Protein AF-A0AAD8XXS4-F1 (afdb_monomer)

Solvent-accessible surface area (backbone atoms only — not comparable to full-atom values): 21295 Å² total; per-residue (Å²): 140,82,87,81,82,82,80,79,79,77,74,82,81,80,72,81,82,77,82,73,81,82,80,85,78,87,79,88,81,93,75,92,81,80,87,80,88,80,92,77,93,74,86,83,79,88,79,81,87,76,92,78,90,77,90,84,81,88,85,81,90,80,88,80,81,91,77,81,86,89,86,84,80,84,81,86,88,81,84,84,87,81,77,80,82,80,91,83,77,74,88,85,61,97,69,87,78,82,83,74,92,80,68,98,73,82,90,76,85,77,79,74,79,83,67,58,67,69,52,49,57,54,51,53,51,50,51,51,52,52,52,51,50,50,52,52,50,56,53,54,70,63,65,70,70,61,77,78,77,70,70,70,71,58,68,66,62,55,54,53,51,51,38,48,50,49,27,48,70,73,38,55,66,48,77,38,32,58,93,73,69,46,80,48,31,20,40,67,43,44,41,53,53,17,37,72,54,85,62,15,32,36,24,40,58,55,49,44,16,52,71,35,67,71,20,72,27,62,92,50,70,42,78,42,96,79,34,24,39,28,50,35,43,49,95,96,49,78,59,42,36,33,25,30,12,79,92,51,18,29,36,42,46,43,76,76,65,77,44,66,60,69,38,32,76,71,30,57,95,26,63,71,24,28,48,45,44,36,27,13,64,56,68,90,68,50,84,73,76,69,81,84,72,76,96,70,91,75,86,81,79,78,80,84,83,92,82,87,86,82,79,84,83,81,84,84,80,134

pLDDT: mean 71.98, std 22.29, range [33.06, 98.56]

Radius of gyration: 38.84 Å; Cα contacts (8 Å, |Δi|>4): 269; chains: 1; bounding box: 77×106×121 Å

InterPro domains:
  IPR055918 Domain of unknown function DUF7495 [PF24325] (175-281)

Foldseek 3Di:
DDDDDDDPDDDDDDDPPPDDDDPDDDDDDDDDDDDDDDDDDDDDDDDDDDDDDDDDDDDDDDDDDDDDDDDDDDDDPDDDPPDDDDPPPPPPDPDPDDDPVDDDDDDDDPDPPPVPPVVVVVVVVVVVVVVVVVVVVVVVVVVPPPPPPPPPDPVVVVVVVVLLVCLCVVWVKDKDFVVNVQQFQAQVSQQVVLCVVVHWGFAALCSQASPAWLGAGNVGADDFPVFAWEAHDDVPDGQKIATRHNVTHRDIPCVVPVDHDPCNHVSPPRRRHHGMTITTHPPVPVVPVPPPDDDDDDDPDDDDDPDDDPDDDDDDDD

Sequence (318 aa):
MSTGDEEMASRPMQLPKVGWGDVDDDDGGAGSISDNSTAEEVEMPSLSVKNTSSIDEGMTQRAAPRSAIDDLAPIPEDYSMHGGWPDYYSDIFCYNIDYDDGRRKGYRYRFCRRLCEDRRYRLLGIILVVGTVAIYVTSFWHRDKQPLNITEAPLEMREQSERYEMAATTYHPSSYGRNDGWTGTSYLAAMDFCLKRNKNIPCPYEAYCPLGDGGMPLGGFKDEHEGSWAPFFSEGSVNEWVSLSRDNPCEKYSTRFDEKPSWGLTGRDAEGFTRHVSCCLNVKGGADSTLNNEKSSDFIARPPLLEEDLEKVEPGNP

Structure (mmCIF, N/CA/C/O backbone):
data_AF-A0AAD8XXS4-F1
#
_entry.id   AF-A0AAD8XXS4-F1
#
loop_
_atom_site.group_PDB
_atom_site.id
_atom_site.type_symbol
_atom_site.label_atom_id
_atom_site.label_alt_id
_atom_site.label_comp_id
_atom_site.label_asym_id
_atom_site.label_entity_id
_atom_site.label_seq_id
_atom_site.pdbx_PDB_ins_code
_atom_site.Cartn_x
_atom_site.Cartn_y
_atom_site.Cartn_z
_atom_site.occupancy
_atom_site.B_iso_or_equiv
_atom_site.auth_seq_id
_atom_site.auth_comp_id
_atom_site.auth_asym_id
_atom_site.auth_atom_id
_atom_site.pdbx_PDB_model_num
ATOM 1 N N . MET A 1 1 ? 29.156 25.573 28.114 1.00 44.84 1 MET A N 1
ATOM 2 C CA . MET A 1 1 ? 28.040 25.516 27.151 1.00 44.84 1 MET A CA 1
ATOM 3 C C . MET A 1 1 ? 27.867 24.056 26.798 1.00 44.84 1 MET A C 1
ATOM 5 O O . MET A 1 1 ? 28.711 23.518 26.102 1.00 44.84 1 MET A O 1
ATOM 9 N N . SER A 1 2 ? 26.894 23.403 27.430 1.00 44.28 2 SER A N 1
ATOM 10 C CA . SER A 1 2 ? 26.619 21.974 27.276 1.00 44.28 2 SER A CA 1
ATOM 11 C C . SER A 1 2 ? 25.287 21.878 26.548 1.00 44.28 2 SER A C 1
ATOM 13 O O . SER A 1 2 ? 24.274 22.299 27.100 1.00 44.28 2 SER A O 1
ATOM 15 N N . THR A 1 3 ? 25.306 21.427 25.301 1.00 53.59 3 THR A N 1
ATOM 16 C CA . THR A 1 3 ? 24.108 21.077 24.536 1.00 53.59 3 THR A CA 1
ATOM 17 C C . THR A 1 3 ? 23.766 19.637 24.890 1.00 53.59 3 THR A C 1
ATOM 19 O O . THR A 1 3 ? 24.522 18.722 24.572 1.00 53.59 3 THR A O 1
ATOM 22 N N . GLY A 1 4 ? 22.701 19.461 25.669 1.00 46.69 4 GLY A N 1
ATOM 23 C CA . GLY A 1 4 ? 22.065 18.168 25.870 1.00 46.69 4 GLY A CA 1
ATOM 24 C C . GLY A 1 4 ? 20.914 18.069 24.885 1.00 46.69 4 GLY A C 1
ATOM 25 O O . GLY A 1 4 ? 19.926 18.780 25.049 1.00 46.69 4 GLY A O 1
ATOM 26 N N . ASP A 1 5 ? 21.075 17.235 23.866 1.00 55.28 5 ASP A N 1
ATOM 27 C CA . ASP A 1 5 ? 19.995 16.840 22.972 1.00 55.28 5 ASP A CA 1
ATOM 28 C C . ASP A 1 5 ? 19.239 15.686 23.648 1.00 55.28 5 ASP A C 1
ATOM 30 O O . ASP A 1 5 ? 19.762 14.581 23.801 1.00 55.28 5 ASP A O 1
ATOM 34 N N . GLU A 1 6 ? 18.029 15.969 24.132 1.00 58.31 6 GLU A N 1
ATOM 35 C CA . GLU A 1 6 ? 17.091 14.949 24.605 1.00 58.31 6 GLU A CA 1
ATOM 36 C C . GLU A 1 6 ? 16.382 14.325 23.398 1.00 58.31 6 GLU A C 1
ATOM 38 O O . GLU A 1 6 ? 15.467 14.895 22.804 1.00 58.31 6 GLU A O 1
ATOM 43 N N . GLU A 1 7 ? 16.824 13.125 23.040 1.00 57.84 7 GLU A N 1
ATOM 44 C CA . GLU A 1 7 ? 16.196 12.245 22.061 1.00 57.84 7 GLU A CA 1
ATOM 45 C C . GLU A 1 7 ? 14.860 11.719 22.621 1.00 57.84 7 GLU A C 1
ATOM 47 O O . GLU A 1 7 ? 14.808 10.769 23.407 1.00 57.84 7 GLU A O 1
ATOM 52 N N . MET A 1 8 ? 13.749 12.361 22.246 1.00 56.94 8 MET A N 1
ATOM 53 C CA . MET A 1 8 ? 12.406 11.853 22.531 1.00 56.94 8 MET A CA 1
ATOM 54 C C . MET A 1 8 ? 12.111 10.643 21.637 1.00 56.94 8 MET A C 1
ATOM 56 O O . MET A 1 8 ? 11.601 10.770 20.525 1.00 56.94 8 MET A O 1
ATOM 60 N N . ALA A 1 9 ? 12.412 9.449 22.148 1.00 43.94 9 ALA A N 1
ATOM 61 C CA . ALA A 1 9 ? 12.007 8.185 21.549 1.00 43.94 9 ALA A CA 1
ATOM 62 C C . ALA A 1 9 ? 10.469 8.101 21.468 1.00 43.94 9 ALA A C 1
ATOM 64 O O . ALA A 1 9 ? 9.782 7.805 22.453 1.00 43.94 9 ALA A O 1
ATOM 65 N N . SER A 1 10 ? 9.923 8.374 20.280 1.00 52.91 10 SER A N 1
ATOM 66 C CA . SER A 1 10 ? 8.504 8.197 19.974 1.00 52.91 10 SER A CA 1
ATOM 67 C C . SER A 1 10 ? 8.136 6.722 20.089 1.00 52.91 10 SER A C 1
ATOM 69 O O . SER A 1 10 ? 8.665 5.865 19.382 1.00 52.91 10 SER A O 1
ATOM 71 N N . ARG A 1 11 ? 7.228 6.411 21.016 1.00 47.25 11 ARG A N 1
ATOM 72 C CA . ARG A 1 11 ? 6.697 5.056 21.172 1.00 47.25 11 ARG A CA 1
ATOM 73 C C . ARG A 1 11 ? 5.816 4.720 19.962 1.00 47.25 11 ARG A C 1
ATOM 75 O O . ARG A 1 11 ? 4.970 5.541 19.609 1.00 47.25 11 ARG A O 1
ATOM 82 N N . PRO A 1 12 ? 5.963 3.533 19.350 1.00 46.75 12 PRO A N 1
ATOM 83 C CA . PRO A 1 12 ? 5.121 3.131 18.231 1.00 46.75 12 PRO A CA 1
ATOM 84 C C . PRO A 1 12 ? 3.657 3.052 18.677 1.00 46.75 12 PRO A C 1
ATOM 86 O O . PRO A 1 12 ? 3.333 2.400 19.674 1.00 46.75 12 PRO A O 1
ATOM 89 N N . MET A 1 13 ? 2.778 3.736 17.941 1.00 47.47 13 MET A N 1
ATOM 90 C CA . MET A 1 13 ? 1.335 3.679 18.154 1.00 47.47 13 MET A CA 1
ATOM 91 C C . MET A 1 13 ? 0.837 2.254 17.900 1.00 47.47 13 MET A C 1
ATOM 93 O O . MET A 1 13 ? 0.967 1.717 16.802 1.00 47.47 13 MET A O 1
ATOM 97 N N . GLN A 1 14 ? 0.250 1.638 18.923 1.00 45.69 14 GLN A N 1
ATOM 98 C CA . GLN A 1 14 ? -0.511 0.405 18.770 1.00 45.69 14 GLN A CA 1
ATOM 99 C C . GLN A 1 14 ? -1.909 0.787 18.282 1.00 45.69 14 GLN A C 1
ATOM 101 O O . GLN A 1 14 ? -2.758 1.193 19.073 1.00 45.69 14 GLN A O 1
ATOM 106 N N . LEU A 1 15 ? -2.129 0.708 16.968 1.00 56.62 15 LEU A N 1
ATOM 107 C CA . LEU A 1 15 ? -3.469 0.819 16.393 1.00 56.62 15 LEU A CA 1
ATOM 108 C C . LEU A 1 15 ? -4.367 -0.303 16.951 1.00 56.62 15 LEU A C 1
ATOM 110 O O . LEU A 1 15 ? -3.881 -1.420 17.175 1.00 56.62 15 LEU A O 1
ATOM 114 N N . PRO A 1 16 ? -5.668 -0.042 17.173 1.00 39.31 16 PRO A N 1
ATOM 115 C CA . PRO A 1 16 ? -6.610 -1.082 17.554 1.00 39.31 16 PRO A CA 1
ATOM 116 C C . PRO A 1 16 ? -6.601 -2.176 16.483 1.00 39.31 16 PRO A C 1
ATOM 118 O O . PRO A 1 16 ? -6.790 -1.904 15.298 1.00 39.31 16 PRO A O 1
ATOM 121 N N . LYS A 1 17 ? -6.355 -3.422 16.909 1.00 42.50 17 LYS A N 1
ATOM 122 C CA . LYS A 1 17 ? -6.513 -4.611 16.067 1.00 42.50 17 LYS A CA 1
ATOM 123 C C . LYS A 1 17 ? -7.971 -4.676 15.614 1.00 42.50 17 LYS A C 1
ATOM 125 O O . LYS A 1 17 ? -8.823 -5.192 16.331 1.00 42.50 17 LYS A O 1
ATOM 130 N N . VAL A 1 18 ? -8.257 -4.149 14.430 1.00 48.53 18 VAL A N 1
ATOM 131 C CA . VAL A 1 18 ? -9.439 -4.541 13.667 1.00 48.53 18 VAL A CA 1
ATOM 132 C C . VAL A 1 18 ? -9.226 -6.005 13.293 1.00 48.53 18 VAL A C 1
ATOM 134 O O . VAL A 1 18 ? -8.374 -6.329 12.471 1.00 48.53 18 VAL A O 1
ATOM 137 N N . GLY A 1 19 ? -9.894 -6.895 14.028 1.00 33.06 19 GLY A N 1
ATOM 138 C CA . GLY A 1 19 ? -9.846 -8.333 13.804 1.00 33.06 19 GLY A CA 1
ATOM 139 C C . GLY A 1 19 ? -10.509 -8.656 12.475 1.00 33.06 19 GLY A C 1
ATOM 140 O O . GLY A 1 19 ? -11.733 -8.688 12.384 1.00 33.06 19 GLY A O 1
ATOM 141 N N . TRP A 1 20 ? -9.696 -8.863 11.448 1.00 48.00 20 TRP A N 1
ATOM 142 C CA . TRP A 1 20 ? -10.125 -9.491 10.208 1.00 48.00 20 TRP A CA 1
ATOM 143 C C . TRP A 1 20 ? -9.925 -10.987 10.405 1.00 48.00 20 TRP A C 1
ATOM 145 O O . TRP A 1 20 ? -8.828 -11.405 10.759 1.00 48.00 20 TRP A O 1
ATOM 155 N N . GLY A 1 21 ? -11.022 -11.739 10.318 1.00 36.62 21 GLY A N 1
ATOM 156 C CA . GLY A 1 21 ? -11.097 -13.133 10.742 1.00 36.62 21 GLY A CA 1
ATOM 157 C C . GLY A 1 21 ? -10.002 -13.997 10.131 1.00 36.62 21 GLY A C 1
ATOM 158 O O . GLY A 1 21 ? -9.895 -14.094 8.909 1.00 36.62 21 GLY A O 1
ATOM 159 N N . ASP A 1 22 ? -9.233 -14.629 11.009 1.00 37.56 22 ASP A N 1
ATOM 160 C CA . ASP A 1 22 ? -8.402 -15.771 10.674 1.00 37.56 22 ASP A CA 1
ATOM 161 C C . ASP A 1 22 ? -9.346 -16.892 10.210 1.00 37.56 22 ASP A C 1
ATOM 163 O O . ASP A 1 22 ? -10.221 -17.344 10.953 1.00 37.56 22 ASP A O 1
ATOM 167 N N . VAL A 1 23 ? -9.245 -17.267 8.936 1.00 48.34 23 VAL A N 1
ATOM 168 C CA . VAL A 1 23 ? -9.845 -18.501 8.431 1.00 48.34 23 VAL A CA 1
ATOM 169 C C . VAL A 1 23 ? -8.826 -19.588 8.734 1.00 48.34 23 VAL A C 1
ATOM 171 O O . VAL A 1 23 ? -7.803 -19.693 8.060 1.00 48.34 23 VAL A O 1
ATOM 174 N N . ASP A 1 24 ? -9.084 -20.325 9.810 1.00 50.09 24 ASP A N 1
ATOM 175 C CA . ASP A 1 24 ? -8.349 -21.529 10.175 1.00 50.09 24 ASP A CA 1
ATOM 176 C C . ASP A 1 24 ? -8.619 -22.615 9.119 1.00 50.09 24 ASP A C 1
ATOM 178 O O . ASP A 1 24 ? -9.598 -23.354 9.209 1.00 50.09 24 ASP A O 1
ATOM 182 N N . ASP A 1 25 ? -7.760 -22.698 8.104 1.00 57.41 25 ASP A N 1
ATOM 183 C CA . ASP A 1 25 ? -7.657 -23.874 7.239 1.00 57.41 25 ASP A CA 1
ATOM 184 C C . ASP A 1 25 ? -6.547 -24.787 7.791 1.00 57.41 25 ASP A C 1
ATOM 186 O O . ASP A 1 25 ? -5.375 -24.714 7.409 1.00 57.41 25 ASP A O 1
ATOM 190 N N . ASP A 1 26 ? -6.941 -25.647 8.731 1.00 57.72 26 ASP A N 1
ATOM 191 C CA . ASP A 1 26 ? -6.282 -26.926 8.987 1.00 57.72 26 ASP A CA 1
ATOM 192 C C . ASP A 1 26 ? -6.461 -27.812 7.743 1.00 57.72 26 ASP A C 1
ATOM 194 O O . ASP A 1 26 ? -7.587 -28.135 7.377 1.00 57.72 26 ASP A O 1
ATOM 198 N N . ASP A 1 27 ? -5.370 -28.230 7.097 1.00 53.47 27 ASP A N 1
ATOM 199 C CA . ASP A 1 27 ? -5.148 -29.658 6.848 1.00 53.47 27 ASP A CA 1
ATOM 200 C C . ASP A 1 27 ? -3.766 -29.950 6.249 1.00 53.47 27 ASP A C 1
ATOM 202 O O . ASP A 1 27 ? -3.211 -29.235 5.413 1.00 53.47 27 ASP A O 1
ATOM 206 N N . GLY A 1 28 ? -3.191 -31.043 6.747 1.00 47.59 28 GLY A N 1
ATOM 207 C CA . GLY A 1 28 ? -1.804 -31.433 6.571 1.00 47.59 28 GLY A C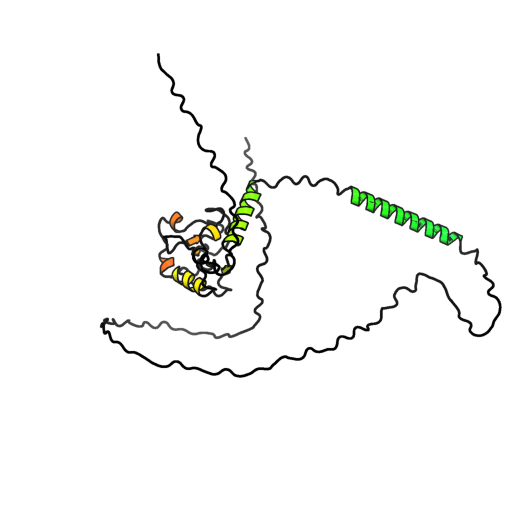A 1
ATOM 208 C C . GLY A 1 28 ? -1.451 -32.013 5.201 1.00 47.59 28 GLY A C 1
ATOM 209 O O . GLY A 1 28 ? -2.260 -32.599 4.487 1.00 47.59 28 GLY A O 1
ATOM 210 N N . GLY A 1 29 ? -0.160 -31.934 4.881 1.00 39.31 29 GLY A N 1
ATOM 211 C CA . GLY A 1 29 ? 0.397 -32.533 3.675 1.00 39.31 29 GLY A CA 1
ATOM 212 C C . GLY A 1 29 ? 1.918 -32.561 3.686 1.00 39.31 29 GLY A C 1
ATOM 213 O O . GLY A 1 29 ? 2.564 -31.827 2.946 1.00 39.31 29 GLY A O 1
ATOM 214 N N . ALA A 1 30 ? 2.504 -33.402 4.540 1.00 47.31 30 ALA A N 1
ATOM 215 C CA . ALA A 1 30 ? 3.931 -33.702 4.505 1.00 47.31 30 ALA A CA 1
ATOM 216 C C . ALA A 1 30 ? 4.272 -34.500 3.233 1.00 47.31 30 ALA A C 1
ATOM 218 O O . ALA A 1 30 ? 3.827 -35.634 3.063 1.00 47.31 30 ALA A O 1
ATOM 219 N N . GLY A 1 31 ? 5.087 -33.914 2.356 1.00 38.94 31 GLY A N 1
ATOM 220 C CA . GLY A 1 31 ? 5.620 -34.559 1.159 1.00 38.94 31 GLY A CA 1
ATOM 221 C C . GLY A 1 31 ? 7.060 -34.126 0.913 1.00 38.94 31 GLY A C 1
ATOM 222 O O . GLY A 1 31 ? 7.320 -33.193 0.164 1.00 38.94 31 GLY A O 1
ATOM 223 N N . SER A 1 32 ? 8.001 -34.797 1.572 1.00 47.84 32 SER A N 1
ATOM 224 C CA . SER A 1 32 ? 9.436 -34.691 1.312 1.00 47.84 32 SER A CA 1
ATOM 225 C C . SER A 1 32 ? 9.798 -35.430 0.021 1.00 47.84 32 SER A C 1
ATOM 227 O O . SER A 1 32 ? 9.670 -36.654 -0.022 1.00 47.84 32 SER A O 1
ATOM 229 N N . ILE A 1 33 ? 10.301 -34.723 -0.995 1.00 41.09 33 ILE A N 1
ATOM 230 C CA . ILE A 1 33 ? 11.078 -35.325 -2.087 1.00 41.09 33 ILE A CA 1
ATOM 231 C C . ILE A 1 33 ? 12.368 -34.524 -2.270 1.00 41.09 33 ILE A C 1
ATOM 233 O O . ILE A 1 33 ? 12.362 -33.335 -2.579 1.00 41.09 33 ILE A O 1
ATOM 237 N N . SER A 1 34 ? 13.459 -35.233 -2.016 1.00 47.81 34 SER A N 1
ATOM 238 C CA . SER A 1 34 ? 14.862 -34.897 -2.217 1.00 47.81 34 SER A CA 1
ATOM 239 C C . SER A 1 34 ? 15.278 -34.967 -3.690 1.00 47.81 34 SER A C 1
ATOM 241 O O . SER A 1 34 ? 14.836 -35.868 -4.396 1.00 47.81 34 SER A O 1
ATOM 243 N N . ASP A 1 35 ? 16.207 -34.075 -4.048 1.00 44.75 35 ASP A N 1
ATOM 244 C CA . ASP A 1 35 ? 17.317 -34.215 -5.004 1.00 44.75 35 ASP A CA 1
ATOM 245 C C . ASP A 1 35 ? 17.020 -34.682 -6.443 1.00 44.75 35 ASP A C 1
ATOM 247 O O . ASP A 1 35 ? 16.577 -35.800 -6.681 1.00 44.75 35 ASP A O 1
ATOM 251 N N . ASN A 1 36 ? 17.450 -33.907 -7.447 1.00 37.38 36 ASN A N 1
ATOM 252 C CA . ASN A 1 36 ? 18.776 -34.086 -8.059 1.00 37.38 36 ASN A CA 1
ATOM 253 C C . ASN A 1 36 ? 18.986 -33.146 -9.272 1.00 37.38 36 ASN A C 1
ATOM 255 O O . ASN A 1 36 ? 18.057 -32.791 -9.989 1.00 37.38 36 ASN A O 1
ATOM 259 N N . SER A 1 37 ? 20.254 -32.776 -9.449 1.00 43.00 37 SER A N 1
ATOM 260 C CA . SER A 1 37 ? 20.953 -32.193 -10.606 1.00 43.00 37 SER A CA 1
ATOM 261 C C . SER A 1 37 ? 20.349 -32.385 -12.012 1.00 43.00 37 SER A C 1
ATOM 263 O O . SER A 1 37 ? 19.841 -33.448 -12.334 1.00 43.00 37 SER A O 1
ATOM 265 N N . THR A 1 38 ? 20.490 -31.380 -12.889 1.00 38.25 38 THR A N 1
ATOM 266 C CA . THR A 1 38 ? 21.580 -31.262 -13.891 1.00 3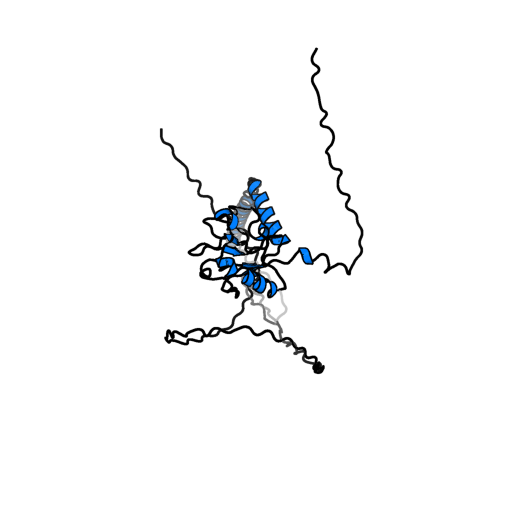8.25 38 THR A CA 1
ATOM 267 C C . THR A 1 38 ? 21.335 -30.052 -14.796 1.00 38.25 38 THR A C 1
ATOM 269 O O . THR A 1 38 ? 20.231 -29.850 -15.292 1.00 38.25 38 THR A O 1
ATOM 272 N N . ALA A 1 39 ? 22.381 -29.253 -15.013 1.00 48.59 39 ALA A N 1
ATOM 273 C CA . ALA A 1 39 ? 22.422 -28.243 -16.058 1.00 48.59 39 ALA A CA 1
ATOM 274 C C . ALA A 1 39 ? 22.576 -28.947 -17.413 1.00 48.59 39 ALA A C 1
ATOM 276 O O . ALA A 1 39 ? 23.573 -29.634 -17.631 1.00 48.59 39 ALA A O 1
ATOM 277 N N . GLU A 1 40 ? 21.597 -28.772 -18.297 1.00 51.41 40 GLU A N 1
ATOM 278 C CA . GLU A 1 40 ? 21.685 -29.165 -19.701 1.00 51.41 40 GLU A CA 1
ATOM 279 C C . GLU A 1 40 ? 21.440 -27.923 -20.564 1.00 51.41 40 GLU A C 1
ATOM 281 O O . GLU A 1 40 ? 20.415 -27.245 -20.478 1.00 51.41 40 GLU A O 1
ATOM 286 N N . GLU A 1 41 ? 22.471 -27.591 -21.328 1.00 54.88 41 GLU A N 1
ATOM 287 C CA . GLU A 1 41 ? 22.545 -26.518 -22.303 1.00 54.88 41 GLU A CA 1
ATOM 288 C C . GLU A 1 41 ? 21.750 -26.954 -23.542 1.00 54.88 41 GLU A C 1
ATOM 290 O O . GLU A 1 41 ? 22.149 -27.883 -24.242 1.00 54.88 41 GLU A O 1
ATOM 295 N N . VAL A 1 42 ? 20.598 -26.325 -23.796 1.00 47.53 42 VAL A N 1
ATOM 296 C CA . VAL A 1 42 ? 19.783 -26.597 -24.989 1.00 47.53 42 VAL A CA 1
ATOM 297 C C . VAL A 1 42 ? 19.776 -25.364 -25.887 1.00 47.53 42 VAL A C 1
ATOM 299 O O . VAL A 1 42 ? 19.217 -24.319 -25.551 1.00 47.53 42 VAL A O 1
ATOM 302 N N . GLU A 1 43 ? 20.415 -25.518 -27.048 1.00 50.81 43 GLU A N 1
ATOM 303 C CA . GLU A 1 43 ? 20.343 -24.617 -28.195 1.00 50.81 43 GLU A CA 1
ATOM 304 C C . GLU A 1 43 ? 18.883 -24.343 -28.595 1.00 50.81 43 GLU A C 1
ATOM 306 O O . GLU A 1 43 ? 18.088 -25.258 -28.814 1.00 50.81 43 GLU A O 1
ATOM 311 N N . MET A 1 44 ? 18.537 -23.063 -28.744 1.00 48.97 44 MET A N 1
ATOM 312 C CA . MET A 1 44 ? 17.250 -22.629 -29.289 1.00 48.97 44 MET A CA 1
ATOM 313 C C . MET A 1 44 ? 17.265 -22.671 -30.827 1.00 48.97 44 MET A C 1
ATOM 315 O O . MET A 1 44 ? 18.054 -21.943 -31.436 1.00 48.97 44 MET A O 1
ATOM 319 N N . PRO A 1 45 ? 16.360 -23.412 -31.493 1.00 52.78 45 PRO A N 1
ATOM 320 C CA . PRO A 1 45 ? 16.118 -23.235 -32.918 1.00 52.78 45 PRO A CA 1
ATOM 321 C C . PRO A 1 45 ? 15.199 -22.033 -33.176 1.00 52.78 45 PRO A C 1
ATOM 323 O O . PRO A 1 45 ? 14.139 -21.864 -32.571 1.00 52.78 45 PRO A O 1
ATOM 326 N N . SER A 1 46 ? 15.610 -21.201 -34.129 1.00 52.47 46 SER A N 1
ATOM 327 C CA . SER A 1 46 ? 14.859 -20.072 -34.668 1.00 52.47 46 SER A CA 1
ATOM 328 C C . SER A 1 46 ? 13.602 -20.543 -35.411 1.00 52.47 46 SER A C 1
ATOM 330 O O . SER A 1 46 ? 13.671 -21.204 -36.446 1.00 52.47 46 SER A O 1
ATOM 332 N N . LEU A 1 47 ? 12.424 -20.176 -34.898 1.00 41.31 47 LEU A N 1
ATOM 333 C CA . LEU A 1 47 ? 11.141 -20.440 -35.551 1.00 41.31 47 LEU A CA 1
ATOM 334 C C . LEU A 1 47 ? 10.658 -19.206 -36.318 1.00 41.31 47 LEU A C 1
ATOM 336 O O . LEU A 1 47 ? 10.291 -18.179 -35.750 1.00 41.31 47 LEU A O 1
ATOM 340 N N . SER A 1 48 ? 10.651 -19.342 -37.644 1.00 44.84 48 SER A N 1
ATOM 341 C CA . SER A 1 48 ? 10.017 -18.429 -38.589 1.00 44.84 48 SER A CA 1
ATOM 342 C C . SER A 1 48 ? 8.495 -18.449 -38.420 1.00 44.84 48 SER A C 1
ATOM 344 O O . SER A 1 48 ? 7.859 -19.487 -38.622 1.00 44.84 48 SER A O 1
ATOM 346 N N . VAL A 1 49 ? 7.904 -17.296 -38.117 1.00 50.75 49 VAL A N 1
ATOM 347 C CA . VAL A 1 49 ? 6.451 -17.097 -38.068 1.00 50.75 49 VAL A CA 1
ATOM 348 C C . VAL A 1 49 ? 5.890 -17.114 -39.493 1.00 50.75 49 VAL A C 1
ATOM 350 O O . VAL A 1 49 ? 6.137 -16.203 -40.284 1.00 50.75 49 VAL A O 1
ATOM 353 N N . LYS A 1 50 ? 5.126 -18.158 -39.829 1.00 46.50 50 LYS A N 1
ATOM 354 C CA . LYS A 1 50 ? 4.216 -18.167 -40.980 1.00 46.50 50 LYS A CA 1
ATOM 355 C C . LYS A 1 50 ? 2.808 -17.850 -40.486 1.00 46.50 50 LYS A C 1
ATOM 357 O O . LYS A 1 50 ? 2.228 -18.613 -39.722 1.00 46.50 50 LYS A O 1
ATOM 362 N N . ASN A 1 51 ? 2.280 -16.726 -40.963 1.00 50.03 51 ASN A N 1
ATOM 363 C CA . ASN A 1 51 ? 0.865 -16.382 -40.915 1.00 50.03 51 ASN A CA 1
ATOM 364 C C . ASN A 1 51 ? 0.049 -17.413 -41.701 1.00 50.03 51 ASN A C 1
ATOM 366 O O . ASN A 1 51 ? 0.243 -17.536 -42.911 1.00 50.03 51 ASN A O 1
ATOM 370 N N . THR A 1 52 ? -0.917 -18.061 -41.053 1.00 45.12 52 THR A N 1
ATOM 371 C CA . THR A 1 52 ? -2.063 -18.674 -41.735 1.00 45.12 52 THR A CA 1
ATOM 372 C C . THR A 1 52 ? -3.331 -18.487 -40.911 1.00 45.12 52 THR A C 1
ATOM 374 O O . THR A 1 52 ? -3.462 -19.001 -39.804 1.00 45.12 52 THR A O 1
ATOM 377 N N . SER A 1 53 ? -4.247 -17.723 -41.492 1.00 52.94 53 SER A N 1
ATOM 378 C CA . SER A 1 53 ? -5.648 -17.540 -41.130 1.00 52.94 53 SER A CA 1
ATOM 379 C C . SER A 1 53 ? -6.516 -18.700 -41.640 1.00 52.94 53 SER A C 1
ATOM 381 O O . SER A 1 53 ? -6.442 -18.998 -42.830 1.00 52.94 53 SER A O 1
ATOM 383 N N . SER A 1 54 ? -7.387 -19.262 -40.798 1.00 49.72 54 SER A N 1
ATOM 384 C CA . SER A 1 54 ? -8.663 -19.926 -41.167 1.00 49.72 54 SER A CA 1
ATOM 385 C C . SER A 1 54 ? -9.362 -20.354 -39.866 1.00 49.72 54 SER A C 1
ATOM 387 O O . SER A 1 54 ? -8.766 -21.079 -39.078 1.00 49.72 54 SER A O 1
ATOM 389 N N . ILE A 1 55 ? -10.466 -19.720 -39.456 1.00 50.47 55 ILE A N 1
ATOM 390 C CA . ILE A 1 55 ? -11.856 -20.179 -39.672 1.00 50.47 55 ILE A CA 1
ATOM 391 C C . ILE A 1 55 ? -12.020 -21.681 -39.399 1.00 50.47 55 ILE A C 1
ATOM 393 O O . ILE A 1 55 ? -11.584 -22.474 -40.225 1.00 50.47 55 ILE A O 1
ATOM 397 N N . ASP A 1 56 ? -12.699 -22.044 -38.304 1.00 44.59 56 ASP A N 1
ATOM 398 C CA . ASP A 1 56 ? -13.880 -22.908 -38.421 1.00 44.59 56 ASP A CA 1
ATOM 399 C C . ASP A 1 56 ? -14.800 -22.869 -37.192 1.00 44.59 56 ASP A C 1
ATOM 401 O O . ASP A 1 56 ? -14.379 -22.637 -36.057 1.00 44.59 56 ASP A O 1
ATOM 405 N N . GLU A 1 57 ? -16.082 -23.041 -37.488 1.00 49.72 57 GLU A N 1
ATOM 406 C CA . GLU A 1 57 ? -17.238 -22.951 -36.609 1.00 49.72 57 GLU A CA 1
ATOM 407 C C . GLU A 1 57 ? -17.501 -24.247 -35.829 1.00 49.72 57 GLU A C 1
ATOM 409 O O . GLU A 1 57 ? -17.198 -25.347 -36.277 1.00 49.72 57 GLU A O 1
ATOM 414 N N . GLY A 1 58 ? -18.235 -24.097 -34.721 1.00 39.84 58 GLY A N 1
ATOM 415 C CA . GLY A 1 58 ? -19.136 -25.126 -34.207 1.00 39.84 58 GLY A CA 1
ATOM 416 C C . GLY A 1 58 ? -18.503 -26.160 -33.275 1.00 39.84 58 GLY A C 1
ATOM 417 O O . GLY A 1 58 ? -17.534 -26.823 -33.610 1.00 39.84 58 GLY A O 1
ATOM 418 N N . MET A 1 59 ? -19.114 -26.366 -32.104 1.00 38.50 59 MET A N 1
ATOM 419 C CA . MET A 1 59 ? -19.918 -27.570 -31.842 1.00 38.50 59 MET A CA 1
ATOM 420 C C . MET A 1 59 ? -20.246 -27.707 -30.342 1.00 38.50 59 MET A C 1
ATOM 422 O O . MET A 1 59 ? -19.379 -27.742 -29.474 1.00 38.50 59 MET A O 1
ATOM 426 N N . THR A 1 60 ? -21.543 -27.901 -30.087 1.00 40.41 60 THR A N 1
ATOM 427 C CA . THR A 1 60 ? -22.165 -28.627 -28.960 1.00 40.41 60 THR A CA 1
ATOM 428 C C . THR A 1 60 ? -22.150 -28.041 -27.544 1.00 40.41 60 THR A C 1
ATOM 430 O O . THR A 1 60 ? -21.276 -28.292 -26.721 1.00 40.41 60 THR A O 1
ATOM 433 N N . GLN A 1 61 ? -23.290 -27.423 -27.222 1.00 43.50 61 GLN A N 1
ATOM 434 C CA . GLN A 1 61 ? -23.884 -27.406 -25.888 1.00 43.50 61 GLN A CA 1
ATOM 435 C C . GLN A 1 61 ? -24.130 -28.844 -25.403 1.00 43.50 61 GLN A C 1
ATOM 437 O O . GLN A 1 61 ? -24.808 -29.626 -26.073 1.00 43.50 61 GLN A O 1
ATOM 442 N N . ARG A 1 62 ? -23.619 -29.180 -24.216 1.00 41.22 62 ARG A N 1
ATOM 443 C CA . ARG A 1 62 ? -23.984 -30.398 -23.487 1.00 41.22 62 ARG A CA 1
ATOM 444 C C . ARG A 1 62 ? -24.799 -29.994 -22.266 1.00 41.22 62 ARG A C 1
ATOM 446 O O . ARG A 1 62 ? -24.260 -29.505 -21.279 1.00 41.22 62 ARG A O 1
ATOM 453 N N . ALA A 1 63 ? -26.110 -30.176 -22.370 1.00 46.09 63 ALA A N 1
ATOM 454 C CA . ALA A 1 63 ? -27.000 -30.201 -21.223 1.00 46.09 63 ALA A CA 1
ATOM 455 C C . ALA A 1 63 ? -26.759 -31.499 -20.435 1.00 46.09 63 ALA A C 1
ATOM 457 O O . ALA A 1 63 ? -26.684 -32.579 -21.024 1.00 46.09 63 ALA A O 1
ATOM 458 N N . ALA A 1 64 ? -26.662 -31.385 -19.113 1.00 45.31 64 ALA A N 1
ATOM 459 C CA . ALA A 1 64 ? -26.730 -32.498 -18.173 1.00 45.31 64 ALA A CA 1
ATOM 460 C C . ALA A 1 64 ? -27.749 -32.161 -17.061 1.00 45.31 64 ALA A C 1
ATOM 462 O O . ALA A 1 64 ? -28.029 -30.982 -16.830 1.00 45.31 64 ALA A O 1
ATOM 463 N N . PRO A 1 65 ? -28.380 -33.180 -16.452 1.00 55.66 65 PRO A N 1
ATOM 464 C CA . PRO A 1 65 ? -29.744 -33.094 -15.943 1.00 55.66 65 PRO A CA 1
ATOM 465 C C . PRO A 1 65 ? -29.850 -32.677 -14.472 1.00 55.66 65 PRO A C 1
ATOM 467 O O . PRO A 1 65 ? -28.961 -32.910 -13.660 1.00 55.66 65 PRO A O 1
ATOM 470 N N . ARG A 1 66 ? -31.023 -32.124 -14.140 1.00 44.62 66 ARG A N 1
ATOM 471 C CA . ARG A 1 66 ? -31.557 -32.001 -12.779 1.00 44.62 66 ARG A CA 1
ATOM 472 C C . ARG A 1 66 ? -31.884 -33.391 -12.224 1.00 44.62 66 ARG A C 1
ATOM 474 O O . ARG A 1 66 ? -32.633 -34.128 -12.863 1.00 44.62 66 ARG A O 1
ATOM 481 N N . SER A 1 67 ? -31.431 -33.689 -11.010 1.00 47.66 67 SER A N 1
ATOM 482 C CA . SER A 1 67 ? -31.946 -34.796 -10.197 1.00 47.66 67 SER A CA 1
ATOM 483 C C . SER A 1 67 ? -31.861 -34.473 -8.702 1.00 47.66 67 SER A C 1
ATOM 485 O O . SER A 1 67 ? -30.781 -34.116 -8.249 1.00 47.66 67 SER A O 1
ATOM 487 N N . ALA A 1 68 ? -33.011 -34.645 -8.030 1.00 44.72 68 ALA A N 1
ATOM 488 C CA . ALA A 1 68 ? -33.280 -34.985 -6.617 1.00 44.72 68 ALA A CA 1
ATOM 489 C C . ALA A 1 68 ? -32.607 -34.132 -5.513 1.00 44.72 68 ALA A C 1
ATOM 491 O O . ALA A 1 68 ? -31.399 -33.972 -5.504 1.00 44.72 68 ALA A O 1
ATOM 492 N N . ILE A 1 69 ? -33.323 -33.426 -4.626 1.00 47.75 69 ILE A N 1
ATOM 493 C CA . ILE A 1 69 ? -34.298 -33.869 -3.601 1.00 47.75 69 ILE A CA 1
ATOM 494 C C . ILE A 1 69 ? -33.673 -34.842 -2.584 1.00 47.75 69 ILE A C 1
ATOM 496 O O . ILE A 1 69 ? -33.226 -35.915 -2.967 1.00 47.75 69 ILE A O 1
ATOM 500 N N . ASP A 1 70 ? -33.770 -34.425 -1.316 1.00 49.31 70 ASP A N 1
ATOM 501 C CA . ASP A 1 70 ? -33.564 -35.148 -0.053 1.00 49.31 70 ASP A CA 1
ATOM 502 C C . ASP A 1 70 ? -32.125 -35.411 0.406 1.00 49.31 70 ASP A C 1
ATOM 504 O O . ASP A 1 70 ? -31.447 -36.282 -0.114 1.00 49.31 70 ASP A O 1
ATOM 508 N N . ASP A 1 71 ? -31.708 -34.665 1.441 1.00 42.84 71 ASP A N 1
ATOM 509 C CA . ASP A 1 71 ? -30.992 -35.204 2.609 1.00 42.84 71 ASP A CA 1
ATOM 510 C C . ASP A 1 71 ? -30.956 -34.145 3.733 1.00 42.84 71 ASP A C 1
ATOM 512 O O . ASP A 1 71 ? -30.005 -33.382 3.905 1.00 42.84 71 ASP A O 1
ATOM 516 N N . LEU A 1 72 ? -32.048 -34.070 4.504 1.00 49.19 72 LEU A N 1
ATOM 517 C CA . LEU A 1 72 ? -32.050 -33.431 5.822 1.00 49.19 72 LEU A CA 1
ATOM 518 C C . LEU A 1 72 ? -31.627 -34.483 6.851 1.00 49.19 72 LEU A C 1
ATOM 520 O O . LEU A 1 72 ? -32.377 -35.415 7.142 1.00 49.19 72 LEU A O 1
ATOM 524 N N . ALA A 1 73 ? -30.426 -34.326 7.402 1.00 61.00 73 ALA A N 1
ATOM 525 C CA . ALA A 1 73 ? -29.968 -35.129 8.526 1.00 61.00 73 ALA A CA 1
ATOM 526 C C . ALA A 1 73 ? -30.818 -34.841 9.788 1.00 61.00 73 ALA A C 1
ATOM 528 O O . ALA A 1 73 ? -31.145 -33.680 10.054 1.00 61.00 73 ALA A O 1
ATOM 529 N N . PRO A 1 74 ? -31.176 -35.867 10.582 1.00 61.31 74 PRO A N 1
ATOM 530 C CA . PRO A 1 74 ? -31.932 -35.691 11.815 1.00 61.31 74 PRO A CA 1
ATOM 531 C C . PRO A 1 74 ? -31.073 -35.076 12.931 1.00 61.31 74 PRO A C 1
ATOM 533 O O . PRO A 1 74 ? -29.938 -35.486 13.173 1.00 61.31 74 PRO A O 1
ATOM 536 N N . ILE A 1 75 ? -31.659 -34.106 13.633 1.00 51.69 75 ILE A N 1
ATOM 537 C CA . ILE A 1 75 ? -31.137 -33.501 14.863 1.00 51.69 75 ILE A CA 1
ATOM 538 C C . ILE A 1 75 ? -31.280 -34.534 15.997 1.00 51.69 75 ILE A C 1
ATOM 540 O O . ILE A 1 75 ? -32.392 -35.027 16.198 1.00 51.69 75 ILE A O 1
ATOM 544 N N . PRO A 1 76 ? -30.221 -34.874 16.752 1.00 57.28 76 PRO A N 1
ATOM 545 C CA . PRO A 1 76 ? -30.364 -35.726 17.924 1.00 57.28 76 PRO A CA 1
ATOM 546 C C . PRO A 1 76 ? -31.011 -34.942 19.075 1.00 57.28 76 PRO A C 1
ATOM 548 O O . PRO A 1 76 ? -30.416 -34.034 19.657 1.00 57.28 76 PRO A O 1
ATOM 551 N N . GLU A 1 77 ? -32.248 -35.310 19.400 1.00 59.44 77 GLU A N 1
ATOM 552 C CA . GLU A 1 77 ? -32.868 -35.037 20.694 1.00 59.44 77 GLU A CA 1
ATOM 553 C C . GLU A 1 77 ? -32.199 -35.947 21.724 1.00 59.44 77 GLU A C 1
ATOM 555 O O . GLU A 1 77 ? -32.431 -37.144 21.670 1.00 59.44 77 GLU A O 1
ATOM 560 N N . ASP A 1 78 ? -31.335 -35.407 22.591 1.00 49.59 78 ASP A N 1
ATOM 561 C CA . ASP A 1 78 ? -31.020 -35.973 23.916 1.00 49.59 78 ASP A CA 1
ATOM 562 C C . ASP A 1 78 ? -30.059 -35.049 24.693 1.00 49.59 78 ASP A C 1
ATOM 564 O O . ASP A 1 78 ? -28.858 -35.287 24.804 1.00 49.59 78 ASP A O 1
ATOM 568 N N . TYR A 1 79 ? -30.598 -33.979 25.285 1.00 46.69 79 TYR A N 1
ATOM 569 C CA . TYR A 1 79 ? -29.962 -33.291 26.418 1.00 46.69 79 TYR A CA 1
ATOM 570 C C . TYR A 1 79 ? -30.985 -33.089 27.540 1.00 46.69 79 TYR A C 1
ATOM 572 O O . TYR A 1 79 ? -31.555 -32.021 27.749 1.00 46.69 79 TYR A O 1
ATOM 580 N N . SER A 1 80 ? -31.211 -34.171 28.284 1.00 46.94 80 SER A N 1
ATOM 581 C CA . SER A 1 80 ? -31.918 -34.179 29.563 1.00 46.94 80 SER A CA 1
ATOM 582 C C . SER A 1 80 ? -30.998 -33.641 30.670 1.00 46.94 80 SER A C 1
ATOM 584 O O . SER A 1 80 ? -30.238 -34.391 31.285 1.00 46.94 80 SER A O 1
ATOM 586 N N . MET A 1 81 ? -31.064 -32.335 30.952 1.00 46.41 81 MET A N 1
ATOM 587 C CA . MET A 1 81 ? -30.410 -31.722 32.117 1.00 46.41 81 MET A CA 1
ATOM 588 C C . MET A 1 81 ? -31.245 -31.919 33.394 1.00 46.41 81 MET A C 1
ATOM 590 O O . MET A 1 81 ? -31.940 -31.018 33.856 1.00 46.41 81 MET A O 1
ATOM 594 N N . HIS A 1 82 ? -31.127 -33.095 34.009 1.00 46.97 82 HIS A N 1
ATOM 595 C CA . HIS A 1 82 ? -31.477 -33.310 35.417 1.00 46.97 82 HIS A CA 1
ATOM 596 C C . HIS A 1 82 ? -30.225 -33.732 36.194 1.00 46.97 82 HIS A C 1
ATOM 598 O O . HIS A 1 82 ? -30.077 -34.874 36.619 1.00 46.97 82 HIS A O 1
ATOM 604 N N . GLY A 1 83 ? -29.297 -32.785 36.351 1.00 40.66 83 GLY A N 1
ATOM 605 C CA . GLY A 1 83 ? -28.195 -32.880 37.305 1.00 40.66 83 GLY A CA 1
ATOM 606 C C . GLY A 1 83 ? -28.620 -32.270 38.639 1.00 40.66 83 GLY A C 1
ATOM 607 O O . GLY A 1 83 ? -28.987 -31.098 38.692 1.00 40.66 83 GLY A O 1
ATOM 608 N N . GLY A 1 84 ? -28.612 -33.082 39.697 1.00 47.81 84 GLY A N 1
ATOM 609 C CA . GLY A 1 84 ? -28.894 -32.660 41.065 1.00 47.81 84 GLY A CA 1
ATOM 610 C C . GLY A 1 84 ? -27.922 -31.585 41.551 1.00 47.81 84 GLY A C 1
ATOM 611 O O . GLY A 1 84 ? -26.723 -31.632 41.276 1.00 47.81 84 GLY A O 1
ATOM 612 N N . TRP A 1 85 ? -28.463 -30.611 42.279 1.00 42.84 85 TRP A N 1
ATOM 613 C CA . TRP A 1 85 ? -27.684 -29.576 42.948 1.00 42.84 85 TRP A CA 1
ATOM 614 C C . TRP A 1 85 ? -26.889 -30.188 44.115 1.00 42.84 85 TRP A C 1
ATOM 616 O O . TRP A 1 85 ? -27.457 -30.982 44.865 1.00 42.84 85 TRP A O 1
ATOM 626 N N . PRO A 1 86 ? -25.605 -29.837 44.308 1.00 45.56 86 PRO A N 1
ATOM 627 C CA . PRO A 1 86 ? -24.849 -30.263 45.479 1.00 45.56 86 PRO A CA 1
ATOM 628 C C . PRO A 1 86 ? -25.331 -29.531 46.741 1.00 45.56 86 PRO A C 1
ATOM 630 O O . PRO A 1 86 ? -25.344 -28.299 46.789 1.00 45.56 86 PRO A O 1
ATOM 633 N N . ASP A 1 87 ? -25.670 -30.298 47.778 1.00 49.19 87 ASP A N 1
ATOM 634 C CA . ASP A 1 87 ? -26.025 -29.844 49.128 1.00 49.19 87 ASP A CA 1
ATOM 635 C C . ASP A 1 87 ? -24.825 -29.207 49.863 1.00 49.19 87 ASP A C 1
ATOM 637 O O . ASP A 1 87 ? -24.224 -29.813 50.747 1.00 49.19 87 ASP A O 1
ATOM 641 N N . TYR A 1 88 ? -24.448 -27.972 49.513 1.00 48.84 88 TYR A N 1
ATOM 642 C CA . TYR A 1 88 ? -23.301 -27.275 50.130 1.00 48.84 88 TYR A CA 1
ATOM 643 C C . TYR A 1 88 ? -23.683 -26.166 51.136 1.00 48.84 88 TYR A C 1
ATOM 645 O O . TYR A 1 88 ? -22.896 -25.258 51.387 1.00 48.84 88 TYR A O 1
ATOM 653 N N . TYR A 1 89 ? -24.886 -26.201 51.730 1.00 45.00 89 TYR A N 1
ATOM 654 C CA . TYR A 1 89 ? -25.355 -25.141 52.648 1.00 45.00 89 TYR A CA 1
ATOM 655 C C . TYR A 1 89 ? -26.068 -25.631 53.926 1.00 45.00 89 TYR A C 1
ATOM 657 O O . TYR A 1 89 ? -27.035 -25.021 54.380 1.00 45.00 89 TYR A O 1
ATOM 665 N N . SER A 1 90 ? -25.584 -26.694 54.574 1.00 49.25 90 SER A N 1
ATOM 666 C CA . SER A 1 90 ? -26.159 -27.180 55.847 1.00 49.25 90 SER A CA 1
ATOM 667 C C . SER A 1 90 ? -25.521 -26.619 57.132 1.00 49.25 90 SER A C 1
ATOM 669 O O . SER A 1 90 ? -26.065 -26.830 58.214 1.00 49.25 90 SER A O 1
ATOM 671 N N . ASP A 1 91 ? -24.444 -25.831 57.062 1.00 48.12 91 ASP A N 1
ATOM 672 C CA . ASP A 1 91 ? -23.658 -25.495 58.268 1.00 48.12 91 ASP A CA 1
ATOM 673 C C . ASP A 1 91 ? -24.060 -24.201 59.007 1.00 48.12 91 ASP A C 1
ATOM 675 O O . ASP A 1 91 ? -23.457 -23.852 60.023 1.00 48.12 91 ASP A O 1
ATOM 679 N N . ILE A 1 92 ? -25.091 -23.472 58.560 1.00 50.19 92 ILE A N 1
ATOM 680 C CA . ILE A 1 92 ? -25.444 -22.161 59.156 1.00 50.19 92 ILE A CA 1
ATOM 681 C C . ILE A 1 92 ? -26.596 -22.230 60.173 1.00 50.19 92 ILE A C 1
ATOM 683 O O . ILE A 1 92 ? -26.764 -21.313 60.983 1.00 50.19 92 ILE A O 1
ATOM 687 N N . PHE A 1 93 ? -27.342 -23.333 60.247 1.00 46.28 93 PHE A N 1
ATOM 688 C CA . PHE A 1 93 ? -28.474 -23.442 61.166 1.00 46.28 93 PHE A CA 1
ATOM 689 C C . PHE A 1 93 ? -28.406 -24.712 62.010 1.00 46.28 93 PHE A C 1
ATOM 691 O O . PHE A 1 93 ? -28.814 -25.788 61.592 1.00 46.28 93 PHE A O 1
ATOM 698 N N . CYS A 1 94 ? -27.957 -24.571 63.260 1.00 47.88 94 CYS A N 1
ATOM 699 C CA . CYS A 1 94 ? -28.141 -25.592 64.290 1.00 47.88 94 CYS A CA 1
ATOM 700 C C . CYS A 1 94 ? -29.626 -25.691 64.687 1.00 47.88 94 CYS A C 1
ATOM 702 O O . CYS A 1 94 ? -30.016 -25.230 65.761 1.00 47.88 94 CYS A O 1
ATOM 704 N N . TYR A 1 95 ? -30.451 -26.288 63.833 1.00 48.16 95 TYR A N 1
ATOM 705 C CA . TYR A 1 95 ? -31.758 -26.815 64.205 1.00 48.16 95 TYR A CA 1
ATOM 706 C C . TYR A 1 95 ? -31.730 -28.326 63.988 1.00 48.16 95 TYR A C 1
ATOM 708 O O . TYR A 1 95 ? -32.017 -28.809 62.901 1.00 48.16 95 TYR A O 1
ATOM 716 N N . ASN A 1 96 ? -31.387 -29.078 65.037 1.00 43.34 96 ASN A N 1
ATOM 717 C CA . ASN A 1 96 ? -31.759 -30.489 65.085 1.00 43.34 96 ASN A CA 1
ATOM 718 C C . ASN A 1 96 ? -33.269 -30.544 65.327 1.00 43.34 96 ASN A C 1
ATOM 720 O O . ASN A 1 96 ? -33.738 -30.230 66.424 1.00 43.34 96 ASN A O 1
ATOM 724 N N . ILE A 1 97 ? -34.022 -30.884 64.285 1.00 53.31 97 ILE A N 1
ATOM 725 C CA . ILE A 1 97 ? -35.421 -31.280 64.405 1.00 53.31 97 ILE A CA 1
ATOM 726 C C . ILE A 1 97 ? -35.414 -32.804 64.506 1.00 53.31 97 ILE A C 1
ATOM 728 O O . ILE A 1 97 ? -35.405 -33.497 63.495 1.00 53.31 97 ILE A O 1
ATOM 732 N N . ASP A 1 98 ? -35.399 -33.317 65.735 1.00 50.00 98 ASP A N 1
ATOM 733 C CA . ASP A 1 98 ? -35.767 -34.710 65.989 1.00 50.00 98 ASP A CA 1
ATOM 734 C C . ASP A 1 98 ? -37.281 -34.842 65.780 1.00 50.00 98 ASP A C 1
ATOM 736 O O . ASP A 1 98 ? -38.084 -34.296 66.545 1.00 50.00 98 ASP A O 1
ATOM 740 N N . TYR A 1 99 ? -37.673 -35.536 64.711 1.00 49.19 99 TYR A N 1
ATOM 741 C CA . TYR A 1 99 ? -39.061 -35.915 64.459 1.00 49.19 99 TYR A CA 1
ATOM 742 C C . TYR A 1 99 ? -39.352 -37.219 65.215 1.00 49.19 99 TYR A C 1
ATOM 744 O O . TYR A 1 99 ? -39.060 -38.314 64.743 1.00 49.19 99 TYR A O 1
ATOM 752 N N . ASP A 1 100 ? -39.898 -37.095 66.424 1.00 53.22 100 ASP A N 1
ATOM 753 C CA . ASP A 1 100 ? -40.406 -38.229 67.201 1.00 53.22 100 ASP A CA 1
ATOM 754 C C . ASP A 1 100 ? -41.863 -38.509 66.779 1.00 53.22 100 ASP A C 1
ATOM 756 O O . ASP A 1 100 ? -42.798 -37.845 67.233 1.00 53.22 100 ASP A O 1
ATOM 760 N N . ASP A 1 101 ? -42.058 -39.473 65.872 1.00 52.62 101 ASP A N 1
ATOM 761 C CA . ASP A 1 101 ? -43.362 -39.860 65.289 1.00 52.62 101 ASP A CA 1
ATOM 762 C C . ASP A 1 101 ? -44.277 -40.626 66.279 1.00 52.62 101 ASP A C 1
ATOM 764 O O . ASP A 1 101 ? -45.333 -41.154 65.935 1.00 52.62 101 ASP A O 1
ATOM 768 N N . GLY A 1 102 ? -43.892 -40.723 67.555 1.00 54.69 102 GLY A N 1
ATOM 769 C CA . GLY A 1 102 ? -44.517 -41.664 68.478 1.00 54.69 102 GLY A CA 1
ATOM 770 C C . GLY A 1 102 ? -45.611 -41.125 69.394 1.00 54.69 102 GLY A C 1
ATOM 771 O O . GLY A 1 102 ? -46.547 -41.863 69.711 1.00 54.69 102 GLY A O 1
ATOM 772 N N . ARG A 1 103 ? -45.505 -39.905 69.944 1.00 48.41 103 ARG A N 1
ATOM 773 C CA . ARG A 1 103 ? -46.377 -39.518 71.076 1.00 48.41 103 ARG A CA 1
ATOM 774 C C . ARG A 1 103 ? -46.688 -38.030 71.166 1.00 48.41 103 ARG A C 1
ATOM 776 O O . ARG A 1 103 ? -45.856 -37.197 71.501 1.00 48.41 103 ARG A O 1
ATOM 783 N N . ARG A 1 104 ? -47.987 -37.734 71.064 1.00 56.59 104 ARG A N 1
ATOM 784 C CA . ARG A 1 104 ? -48.616 -36.514 71.588 1.00 56.59 104 ARG A CA 1
ATOM 785 C C . ARG A 1 104 ? -48.221 -36.314 73.057 1.00 56.59 104 ARG A C 1
ATOM 787 O O . ARG A 1 104 ? -48.747 -37.034 73.907 1.00 56.59 104 ARG A O 1
ATOM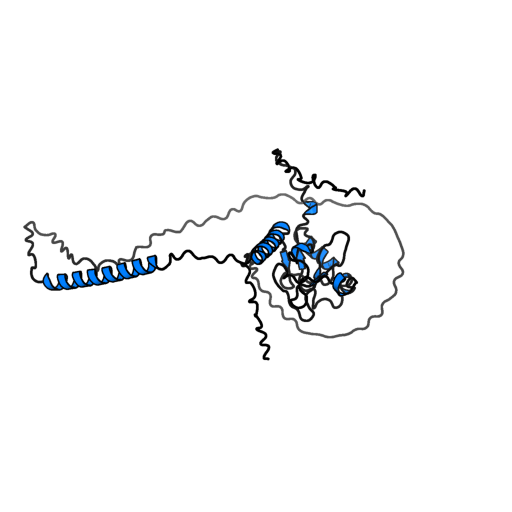 794 N N . LYS A 1 105 ? -47.363 -35.328 73.353 1.00 49.03 105 LYS A N 1
ATOM 795 C CA . LYS A 1 105 ? -47.457 -34.410 74.513 1.00 49.03 105 LYS A CA 1
ATOM 796 C C . LYS A 1 105 ? -46.269 -33.434 74.582 1.00 49.03 105 LYS A C 1
ATOM 798 O O . LYS A 1 105 ? -45.163 -33.819 74.923 1.00 49.03 105 LYS A O 1
ATOM 803 N N . GLY A 1 106 ? -46.583 -32.150 74.391 1.00 56.91 106 GLY A N 1
ATOM 804 C CA . GLY A 1 106 ? -46.000 -31.016 75.120 1.00 56.91 106 GLY A CA 1
ATOM 805 C C . GLY A 1 106 ? -44.515 -30.710 74.912 1.00 56.91 106 GLY A C 1
ATOM 806 O O . GLY A 1 106 ? -43.678 -31.113 75.715 1.00 56.91 106 GLY A O 1
ATOM 807 N N . TYR A 1 107 ? -44.211 -29.848 73.941 1.00 46.53 107 TYR A N 1
ATOM 808 C CA . TYR A 1 107 ? -42.898 -29.213 73.823 1.00 46.53 107 TYR A CA 1
ATOM 809 C C . TYR A 1 107 ? -42.689 -28.201 74.961 1.00 46.53 107 TYR A C 1
ATOM 811 O O . TYR A 1 107 ? -43.322 -27.146 75.008 1.00 46.53 107 TYR A O 1
ATOM 819 N N . ARG A 1 108 ? -41.786 -28.508 75.899 1.00 52.44 108 ARG A N 1
ATOM 820 C CA . ARG A 1 108 ? -41.226 -27.526 76.840 1.00 52.44 108 ARG A CA 1
ATOM 821 C C . ARG A 1 108 ? -39.907 -27.009 76.278 1.00 52.44 108 ARG A C 1
ATOM 823 O O . ARG A 1 108 ? -38.884 -27.681 76.377 1.00 52.44 108 ARG A O 1
ATOM 830 N N . TYR A 1 109 ? -39.921 -25.788 75.753 1.00 48.94 109 TYR A N 1
ATOM 831 C CA . TYR A 1 109 ? -38.702 -25.063 75.403 1.00 48.94 109 TYR A CA 1
ATOM 832 C C . TYR A 1 109 ? -37.899 -24.753 76.676 1.00 48.94 109 TYR A C 1
ATOM 834 O O . TYR A 1 109 ? -38.246 -23.857 77.447 1.00 48.94 109 TYR A O 1
ATOM 842 N N . ARG A 1 110 ? -36.804 -25.486 76.913 1.00 51.84 110 ARG A N 1
ATOM 843 C CA . ARG A 1 110 ? -35.748 -25.042 77.834 1.00 51.84 110 ARG A CA 1
ATOM 844 C C . ARG A 1 110 ? -34.825 -24.098 77.076 1.00 51.84 110 ARG A C 1
ATOM 846 O O . ARG A 1 110 ? -33.962 -24.523 76.319 1.00 51.84 110 ARG A O 1
ATOM 853 N N . PHE A 1 111 ? -35.015 -22.805 77.304 1.00 51.12 111 PHE A N 1
ATOM 854 C CA . PHE A 1 111 ? -34.119 -21.758 76.828 1.00 51.12 111 PHE A CA 1
ATOM 855 C C . PHE A 1 111 ? -32.746 -21.913 77.517 1.00 51.12 111 PHE A C 1
ATOM 857 O O . PHE A 1 111 ? -32.609 -21.651 78.715 1.00 51.12 111 PHE A O 1
ATOM 864 N N . CYS A 1 112 ? -31.727 -22.375 76.786 1.00 53.12 112 CYS A N 1
ATOM 865 C CA . CYS A 1 112 ? -30.354 -22.487 77.289 1.00 53.12 112 CYS A CA 1
ATOM 866 C C . CYS A 1 112 ? -29.748 -21.088 77.487 1.00 53.12 112 CYS A C 1
ATOM 868 O O . CYS A 1 112 ? -29.189 -20.489 76.574 1.00 53.12 112 CYS A O 1
ATOM 870 N N . ARG A 1 113 ? -29.849 -20.553 78.708 1.00 52.75 113 ARG A N 1
ATOM 871 C CA . ARG A 1 113 ? -29.416 -19.190 79.064 1.00 52.75 113 ARG A CA 1
ATOM 872 C C . ARG A 1 113 ? -27.893 -19.009 79.214 1.00 52.75 113 ARG A C 1
ATOM 874 O O . ARG A 1 113 ? -27.457 -17.900 79.490 1.00 52.75 113 ARG A O 1
ATOM 881 N N . ARG A 1 114 ? -27.076 -20.062 79.045 1.00 49.81 114 ARG A N 1
ATOM 882 C CA . ARG A 1 114 ? -25.611 -20.022 79.277 1.00 49.81 114 ARG A CA 1
ATOM 883 C C . ARG A 1 114 ? -24.729 -19.902 78.025 1.00 49.81 114 ARG A C 1
ATOM 885 O O . ARG A 1 114 ? -23.526 -19.764 78.171 1.00 49.81 114 ARG A O 1
ATOM 892 N N . LEU A 1 115 ? -25.298 -19.879 76.817 1.00 52.41 115 LEU A N 1
ATOM 893 C CA . LEU A 1 115 ? -24.546 -19.665 75.561 1.00 52.41 115 LEU A CA 1
ATOM 894 C C . LEU A 1 115 ? -24.644 -18.217 75.026 1.00 52.41 115 LEU A C 1
ATOM 896 O O . LEU A 1 115 ? -24.255 -17.939 73.893 1.00 52.41 115 LEU A O 1
ATOM 900 N N . CYS A 1 116 ? -25.186 -17.284 75.820 1.00 54.03 116 CYS A N 1
ATOM 901 C CA . CYS A 1 116 ? -25.506 -15.923 75.369 1.00 54.03 116 CYS A CA 1
ATOM 902 C C . CYS A 1 116 ? -24.369 -14.897 75.491 1.00 54.03 116 CYS A C 1
ATOM 904 O O . CYS A 1 116 ? -24.434 -13.883 74.801 1.00 54.03 116 CYS A O 1
ATOM 906 N N . GLU A 1 117 ? -23.352 -15.111 76.328 1.00 57.50 117 GLU A N 1
ATOM 907 C CA . GLU A 1 117 ? -22.263 -14.128 76.470 1.00 57.50 117 GLU A CA 1
ATOM 908 C C . GLU A 1 117 ? -21.226 -14.244 75.352 1.00 57.50 117 GLU A C 1
ATOM 910 O O . GLU A 1 117 ? -20.889 -13.239 74.733 1.00 57.50 117 GLU A O 1
ATOM 915 N N . ASP A 1 118 ? -20.826 -15.459 74.978 1.00 61.72 118 ASP A N 1
ATOM 916 C CA . ASP A 1 118 ? -19.810 -15.656 73.935 1.00 61.72 118 ASP A CA 1
ATOM 917 C C . ASP A 1 118 ? -20.324 -15.270 72.528 1.00 61.72 118 ASP A C 1
ATOM 919 O O . ASP A 1 118 ? -19.615 -14.701 71.694 1.00 61.72 118 ASP A O 1
ATOM 923 N N . ARG A 1 119 ? -21.631 -15.449 72.277 1.00 64.88 119 ARG A N 1
ATOM 924 C CA . ARG A 1 119 ? -22.268 -14.995 71.027 1.00 64.88 119 ARG A CA 1
ATOM 925 C C . ARG A 1 119 ? -22.339 -13.474 70.897 1.00 64.88 119 ARG A C 1
ATOM 927 O O . ARG A 1 119 ? -22.316 -12.983 69.771 1.00 64.88 119 ARG A O 1
ATOM 934 N N . ARG A 1 120 ? -22.404 -12.720 72.001 1.00 72.06 120 ARG A N 1
ATOM 935 C CA . ARG A 1 120 ? -22.419 -11.247 71.944 1.00 72.06 120 ARG A CA 1
ATOM 936 C C . ARG A 1 120 ? -21.076 -10.697 71.478 1.00 72.06 120 ARG A C 1
ATOM 938 O O . ARG A 1 120 ? -21.063 -9.812 70.628 1.00 72.06 120 ARG A O 1
ATOM 945 N N . TYR A 1 121 ? -19.968 -11.264 71.952 1.00 75.69 121 TYR A N 1
ATOM 946 C CA . TYR A 1 121 ? -18.634 -10.846 71.515 1.00 75.69 121 TYR A CA 1
ATOM 947 C C . TYR A 1 121 ? -18.346 -11.232 70.061 1.00 75.69 121 TYR A C 1
ATOM 949 O O . TYR A 1 121 ? -17.804 -10.416 69.318 1.00 75.69 121 TYR A O 1
ATOM 957 N N . ARG A 1 122 ? -18.798 -12.409 69.603 1.00 80.56 122 ARG A N 1
ATOM 958 C CA . ARG A 1 122 ? -18.693 -12.782 68.180 1.00 80.56 122 ARG A CA 1
ATOM 959 C C . ARG A 1 122 ? -19.525 -11.882 67.264 1.00 80.56 122 ARG A C 1
ATOM 961 O O . ARG A 1 122 ? -19.037 -11.485 66.211 1.00 80.56 122 ARG A O 1
ATOM 968 N N . LEU A 1 123 ? -20.746 -11.518 67.664 1.00 82.88 123 LEU A N 1
ATOM 969 C CA . LEU A 1 123 ? -21.599 -10.629 66.867 1.00 82.88 123 LEU A CA 1
ATOM 970 C C . LEU A 1 123 ? -21.011 -9.210 66.775 1.00 82.88 123 LEU A C 1
ATOM 972 O O . LEU A 1 123 ? -20.983 -8.628 65.696 1.00 82.88 123 LEU A O 1
ATOM 976 N N . LEU A 1 124 ? -20.485 -8.680 67.886 1.00 85.88 124 LEU A N 1
ATOM 977 C CA . LEU A 1 124 ? -19.799 -7.383 67.902 1.00 85.88 124 LEU A CA 1
ATOM 978 C C . LEU A 1 124 ? -18.529 -7.394 67.039 1.00 85.88 124 LEU A C 1
ATOM 980 O O . LEU A 1 124 ? -18.285 -6.433 66.314 1.00 85.88 124 LEU A O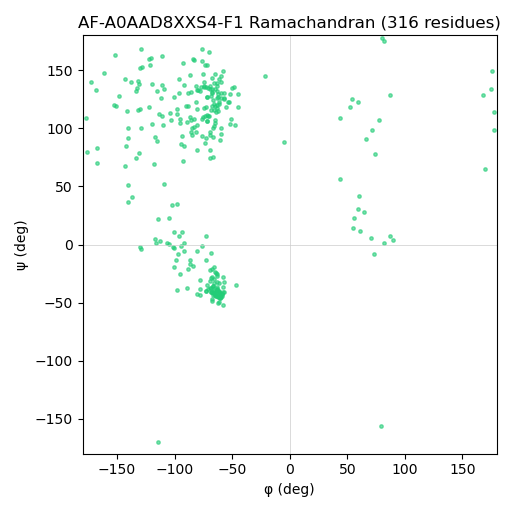 1
ATOM 984 N N . GLY A 1 125 ? -17.764 -8.491 67.054 1.00 88.69 125 GLY A N 1
ATOM 985 C CA . GLY A 1 125 ? -16.604 -8.669 66.176 1.00 88.69 125 GLY A CA 1
ATOM 986 C C . GLY A 1 125 ? -16.974 -8.641 64.690 1.00 88.69 125 GLY A C 1
ATOM 987 O O . GLY A 1 125 ? -16.336 -7.932 63.917 1.00 88.69 125 GLY A O 1
ATOM 988 N N . ILE A 1 126 ? -18.046 -9.338 64.294 1.00 91.31 126 ILE A N 1
ATOM 989 C CA . ILE A 1 126 ? -18.532 -9.337 62.903 1.00 91.31 126 ILE A CA 1
ATOM 990 C C . ILE A 1 126 ? -19.001 -7.937 62.489 1.00 91.31 126 ILE A C 1
ATOM 992 O O . ILE A 1 126 ? -18.643 -7.474 61.411 1.00 91.31 126 ILE A O 1
ATOM 996 N N . ILE A 1 127 ? -19.749 -7.235 63.346 1.00 92.06 127 ILE A N 1
ATOM 997 C CA . ILE A 1 127 ? -20.227 -5.875 63.050 1.00 92.06 127 ILE A CA 1
ATOM 998 C C . ILE A 1 127 ? -19.051 -4.908 62.855 1.00 92.06 127 ILE A C 1
ATOM 1000 O O . ILE A 1 127 ? -19.085 -4.097 61.931 1.00 92.06 127 ILE A O 1
ATOM 1004 N N . LEU A 1 128 ? -17.993 -5.014 63.668 1.00 92.25 128 LEU A N 1
ATOM 1005 C CA . LEU A 1 128 ? -16.794 -4.187 63.505 1.00 92.25 128 LEU A CA 1
ATOM 1006 C C . LEU A 1 128 ? -16.062 -4.481 62.192 1.00 92.25 128 LEU A C 1
ATOM 1008 O O . LEU A 1 128 ? -15.686 -3.540 61.501 1.00 92.25 128 LEU A O 1
ATOM 1012 N N . VAL A 1 129 ? -15.902 -5.754 61.815 1.00 93.19 129 VAL A N 1
ATOM 1013 C CA . VAL A 1 129 ? -15.240 -6.136 60.553 1.00 93.19 129 VAL A CA 1
ATOM 1014 C C . VAL A 1 129 ? -16.059 -5.704 59.336 1.00 93.19 129 VAL A C 1
ATOM 1016 O O . VAL A 1 129 ? -15.514 -5.143 58.391 1.00 93.19 129 VAL A O 1
ATOM 1019 N N . VAL A 1 130 ? -17.378 -5.905 59.352 1.00 93.62 130 VAL A N 1
ATOM 1020 C CA . VAL A 1 130 ? -18.249 -5.468 58.249 1.00 93.62 130 VAL A CA 1
ATOM 1021 C C . VAL A 1 130 ? -18.269 -3.942 58.151 1.00 93.62 130 VAL A C 1
ATOM 1023 O O . VAL A 1 130 ? -18.204 -3.401 57.050 1.00 93.62 130 VAL A O 1
ATOM 1026 N N . GLY A 1 131 ? -18.294 -3.237 59.286 1.00 92.50 131 GLY A N 1
ATOM 1027 C CA . GLY A 1 131 ? -18.227 -1.778 59.327 1.00 92.50 131 GLY A CA 1
ATOM 1028 C C . GLY A 1 131 ? -16.921 -1.228 58.752 1.00 92.50 131 GLY A C 1
ATOM 1029 O O . GLY A 1 131 ? -16.955 -0.303 57.943 1.00 92.50 131 GLY A O 1
ATOM 1030 N N . THR A 1 132 ? -15.770 -1.811 59.103 1.00 88.81 132 THR A N 1
ATOM 1031 C CA . THR A 1 132 ? -14.475 -1.368 58.561 1.00 88.81 132 THR A CA 1
ATOM 1032 C C . THR A 1 132 ? -14.342 -1.676 57.074 1.00 88.81 132 THR A C 1
ATOM 1034 O O . THR A 1 132 ? -13.887 -0.809 56.331 1.00 88.81 132 THR A O 1
ATOM 1037 N N . VAL A 1 133 ? -14.798 -2.846 56.612 1.00 92.31 133 VAL A N 1
ATOM 1038 C CA . VAL A 1 133 ? -14.825 -3.188 55.180 1.00 92.31 133 VAL A CA 1
ATOM 1039 C C . VAL A 1 133 ? -15.739 -2.237 54.410 1.00 92.31 133 VAL A C 1
ATOM 1041 O O . VAL A 1 133 ? -15.331 -1.722 53.374 1.00 92.31 133 VAL A O 1
ATOM 1044 N N . ALA A 1 134 ? -16.933 -1.930 54.923 1.00 89.00 134 ALA A N 1
ATOM 1045 C CA . ALA A 1 134 ? -17.844 -0.984 54.284 1.00 89.00 134 ALA A CA 1
ATOM 1046 C C . ALA A 1 134 ? -17.223 0.417 54.170 1.00 89.00 134 ALA A C 1
ATOM 1048 O O . ALA A 1 134 ? -17.272 1.011 53.097 1.00 89.00 134 ALA A O 1
ATOM 1049 N N . ILE A 1 135 ? -16.568 0.911 55.228 1.00 85.44 135 ILE A N 1
ATOM 1050 C CA . ILE A 1 135 ? -15.863 2.203 55.208 1.00 85.44 135 ILE A CA 1
ATOM 1051 C C . ILE A 1 135 ? -14.727 2.189 54.177 1.00 85.44 135 ILE A C 1
ATOM 1053 O O . ILE A 1 135 ? -14.608 3.134 53.391 1.00 85.44 135 ILE A O 1
ATOM 1057 N N . TYR A 1 136 ? -13.928 1.117 54.127 1.00 86.50 136 TYR A N 1
ATOM 1058 C CA . TYR A 1 136 ? -12.858 0.955 53.136 1.00 86.50 136 TYR A CA 1
ATOM 1059 C C . TYR A 1 136 ? -13.398 0.946 51.707 1.00 86.50 136 TYR A C 1
ATOM 1061 O O . TYR A 1 136 ? -12.885 1.671 50.859 1.00 86.50 136 TYR A O 1
ATOM 1069 N N . VAL A 1 137 ? -14.472 0.196 51.453 1.00 83.44 137 VAL A N 1
ATOM 1070 C CA . VAL A 1 137 ? -15.127 0.130 50.145 1.00 83.44 137 VAL A CA 1
ATOM 1071 C C . VAL A 1 137 ? -15.671 1.508 49.771 1.00 83.44 137 VAL A C 1
ATOM 1073 O O . VAL A 1 137 ? -15.321 2.021 48.715 1.00 83.44 137 VAL A O 1
ATOM 1076 N N . THR A 1 138 ? -16.425 2.185 50.643 1.00 79.94 138 THR A N 1
ATOM 1077 C CA . THR A 1 138 ? -16.943 3.532 50.336 1.00 79.94 138 THR A CA 1
ATOM 1078 C C . THR A 1 138 ? -15.836 4.560 50.098 1.00 79.94 138 THR A C 1
ATOM 1080 O O . THR A 1 138 ? -15.990 5.430 49.246 1.00 79.94 138 THR A O 1
ATOM 1083 N N . SER A 1 139 ? -14.700 4.436 50.791 1.00 79.75 139 SER A N 1
ATOM 1084 C CA . SER A 1 139 ? -13.542 5.317 50.595 1.00 79.75 139 SER A CA 1
ATOM 1085 C C . SER A 1 139 ? -12.830 5.037 49.269 1.00 79.75 139 SER A C 1
ATOM 1087 O O . SER A 1 139 ? -12.359 5.967 48.621 1.00 79.75 139 SER A O 1
ATOM 1089 N N . PHE A 1 140 ? -12.787 3.772 48.845 1.00 75.81 140 PHE A N 1
ATOM 1090 C CA . PHE A 1 140 ? -12.241 3.351 47.556 1.00 75.81 140 PHE A CA 1
ATOM 1091 C C . PHE A 1 140 ? -13.116 3.851 46.395 1.00 75.81 140 PHE A C 1
ATOM 1093 O O . PHE A 1 140 ? -12.617 4.526 45.502 1.00 75.81 140 PHE A O 1
ATOM 1100 N N . TRP A 1 141 ? -14.441 3.682 46.482 1.00 71.00 141 TRP A N 1
ATOM 1101 C CA . TRP A 1 141 ? -15.388 4.204 45.483 1.00 71.00 141 TRP A CA 1
ATOM 1102 C C . TRP A 1 141 ? -15.398 5.737 45.376 1.00 71.00 141 TRP A C 1
ATOM 1104 O O . TRP A 1 141 ? -15.770 6.275 44.332 1.00 71.00 141 TRP A O 1
ATOM 1114 N N . HIS A 1 142 ? -15.011 6.460 46.433 1.00 63.00 142 HIS A N 1
ATOM 1115 C CA . HIS A 1 142 ? -14.968 7.923 46.399 1.00 63.00 142 HIS A CA 1
ATOM 1116 C C . HIS A 1 142 ? -13.645 8.484 45.848 1.00 63.00 142 HIS A C 1
ATOM 1118 O O . HIS A 1 142 ? -13.601 9.656 45.462 1.00 63.00 142 HIS A O 1
ATOM 1124 N N . ARG A 1 143 ? -12.579 7.674 45.779 1.00 57.22 143 ARG A N 1
ATOM 1125 C CA . ARG A 1 143 ? -11.254 8.121 45.321 1.00 57.22 143 ARG A CA 1
ATOM 1126 C C . ARG A 1 143 ? -11.098 8.115 43.795 1.00 57.22 143 ARG A C 1
ATOM 1128 O O . ARG A 1 143 ? -10.274 8.870 43.290 1.00 57.22 143 ARG A O 1
ATOM 1135 N N . ASP A 1 144 ? -11.957 7.395 43.077 1.00 56.84 144 ASP A N 1
ATOM 1136 C CA . ASP A 1 144 ? -11.859 7.234 41.616 1.00 56.84 144 ASP A CA 1
ATOM 1137 C C . ASP A 1 144 ? -12.729 8.209 40.802 1.00 56.84 144 ASP A C 1
ATOM 1139 O O . ASP A 1 144 ? -12.800 8.117 39.581 1.00 56.84 144 ASP A O 1
ATOM 1143 N N . LYS A 1 145 ? -13.374 9.191 41.448 1.00 62.62 145 LYS A N 1
ATOM 1144 C CA . LYS A 1 145 ? -14.124 10.256 40.753 1.00 62.62 145 LYS A CA 1
ATOM 1145 C C . LYS A 1 145 ? -13.327 11.549 40.589 1.00 62.62 145 LYS A C 1
ATOM 1147 O O . LYS A 1 145 ? -13.907 12.634 40.640 1.00 62.62 145 LYS A O 1
ATOM 1152 N N . GLN A 1 146 ? -12.013 11.470 40.385 1.00 62.94 146 GLN A N 1
ATOM 1153 C CA . GLN A 1 146 ? -11.385 12.568 39.653 1.00 62.94 146 GLN A CA 1
ATOM 1154 C C . GLN A 1 146 ? -11.949 12.502 38.229 1.00 62.94 146 GLN A C 1
ATOM 1156 O O . GLN A 1 146 ? -11.890 11.426 37.631 1.00 62.94 146 GLN A O 1
ATOM 1161 N N . PRO A 1 147 ? -12.549 13.581 37.688 1.00 64.44 147 PRO A N 1
ATOM 1162 C CA . PRO A 1 147 ? -12.826 13.611 36.264 1.00 64.44 147 PRO A CA 1
ATOM 1163 C C . PRO A 1 147 ? -11.480 13.351 35.602 1.00 64.44 147 PRO A C 1
ATOM 1165 O O . PRO A 1 147 ? -10.525 14.087 35.857 1.00 64.44 147 PRO A O 1
ATOM 1168 N N . LEU A 1 148 ? -11.380 12.253 34.850 1.00 56.47 148 LEU A N 1
ATOM 1169 C CA . LEU A 1 148 ? -10.270 12.047 33.941 1.00 56.47 148 LEU A CA 1
ATOM 1170 C C . LEU A 1 148 ? -10.224 13.323 33.115 1.00 56.47 148 LEU A C 1
ATOM 1172 O O . LEU A 1 148 ? -11.091 13.567 32.277 1.00 56.47 148 LEU A O 1
ATOM 1176 N N . ASN A 1 149 ? -9.262 14.180 33.441 1.00 52.31 149 ASN A N 1
ATOM 1177 C CA . ASN A 1 149 ? -8.868 15.284 32.607 1.00 52.31 149 ASN A CA 1
ATOM 1178 C C . ASN A 1 149 ? -8.200 14.563 31.446 1.00 52.31 149 ASN A C 1
ATOM 1180 O O . ASN A 1 149 ? -7.002 14.288 31.482 1.00 52.31 149 ASN A O 1
ATOM 1184 N N . ILE A 1 150 ? -9.033 14.078 30.522 1.00 61.59 150 ILE A N 1
ATOM 1185 C CA . ILE A 1 150 ? -8.615 13.542 29.245 1.00 61.59 150 ILE A CA 1
ATOM 1186 C C . ILE A 1 150 ? -7.936 14.744 28.617 1.00 61.59 150 ILE A C 1
ATOM 1188 O O . ILE A 1 150 ? -8.589 15.607 28.042 1.00 61.59 150 ILE A O 1
ATOM 1192 N N . THR A 1 151 ? -6.631 14.861 28.857 1.00 62.72 151 THR A N 1
ATOM 1193 C CA . THR A 1 151 ? -5.724 15.616 28.016 1.00 62.72 151 THR A CA 1
ATOM 1194 C C . THR A 1 151 ? -6.067 15.160 26.622 1.00 62.72 151 THR A C 1
ATOM 1196 O O . THR A 1 151 ? -5.806 14.006 26.274 1.00 62.72 151 THR A O 1
ATOM 1199 N N . GLU A 1 152 ? -6.802 16.017 25.918 1.00 69.88 152 GLU A N 1
ATOM 1200 C CA . GLU A 1 152 ? -7.221 15.808 24.550 1.00 69.88 152 GLU A CA 1
ATOM 1201 C C . GLU A 1 152 ? -5.986 15.300 23.821 1.00 69.88 152 GLU A C 1
ATOM 1203 O O . GLU A 1 152 ? -4.937 15.953 23.845 1.00 69.88 152 GLU A O 1
ATOM 1208 N N . ALA A 1 153 ? -6.063 14.077 23.285 1.00 69.62 153 ALA A N 1
ATOM 1209 C CA . ALA A 1 153 ? -5.010 13.602 22.408 1.00 69.62 153 ALA A CA 1
ATOM 1210 C C . ALA A 1 153 ? -4.759 14.722 21.387 1.00 69.62 153 A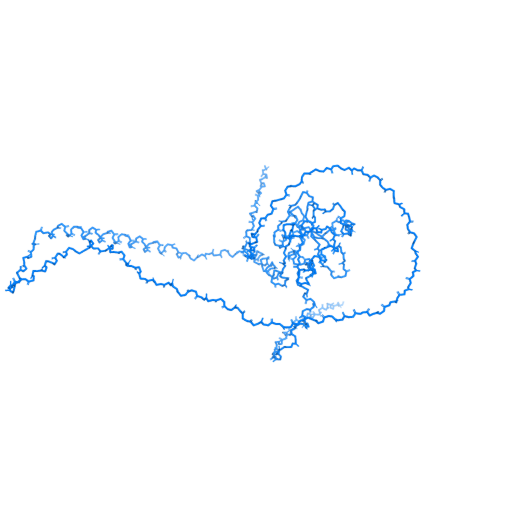LA A C 1
ATOM 1212 O O . ALA A 1 153 ? -5.746 15.309 20.920 1.00 69.62 153 ALA A O 1
ATOM 1213 N N . PRO A 1 154 ? -3.492 15.061 21.092 1.00 86.06 154 PRO A N 1
ATOM 1214 C CA . PRO A 1 154 ? -3.179 16.141 20.168 1.00 86.06 154 PRO A CA 1
ATOM 1215 C C . PRO A 1 154 ? -4.064 16.022 18.925 1.00 86.06 154 PRO A C 1
ATOM 1217 O O . PRO A 1 154 ? -4.187 14.925 18.380 1.00 86.06 154 PRO A O 1
ATOM 1220 N N . LEU A 1 155 ? -4.725 17.115 18.522 1.00 86.88 155 LEU A N 1
ATOM 1221 C CA . LEU A 1 155 ? -5.692 17.141 17.411 1.00 86.88 155 LEU A CA 1
ATOM 1222 C C . LEU A 1 155 ? -5.164 16.421 16.157 1.00 86.88 155 LEU A C 1
ATOM 1224 O O . LEU A 1 155 ? -5.916 15.713 15.494 1.00 86.88 155 LEU A O 1
ATOM 1228 N N . GLU A 1 156 ? -3.856 16.512 15.910 1.00 89.25 156 GLU A N 1
ATOM 1229 C CA . GLU A 1 156 ? -3.160 15.814 14.826 1.00 89.25 156 GLU A CA 1
ATOM 1230 C C . GLU A 1 156 ? -3.314 14.288 14.87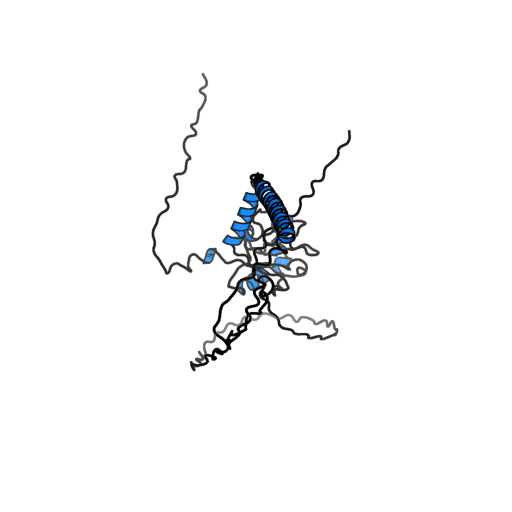5 1.00 89.25 156 GLU A C 1
ATOM 1232 O O . GLU A 1 156 ? -3.529 13.651 13.849 1.00 89.25 156 GLU A O 1
ATOM 1237 N N . MET A 1 157 ? -3.241 13.678 16.059 1.00 87.88 157 MET A N 1
ATOM 1238 C CA . MET A 1 157 ? -3.376 12.228 16.212 1.00 87.88 157 MET A CA 1
ATOM 1239 C C . MET A 1 157 ? -4.794 11.764 15.866 1.00 87.88 157 MET A C 1
ATOM 1241 O O . MET A 1 157 ? -4.974 10.699 15.274 1.00 87.88 157 MET A O 1
ATOM 1245 N N . ARG A 1 158 ? -5.802 12.580 16.203 1.00 91.31 158 ARG A N 1
ATOM 1246 C CA . ARG A 1 158 ? -7.202 12.301 15.863 1.00 91.31 158 ARG A CA 1
ATOM 1247 C C . ARG A 1 158 ? -7.411 12.391 14.356 1.00 91.31 158 ARG A C 1
ATOM 1249 O O . ARG A 1 158 ? -7.900 11.429 13.772 1.00 91.31 158 ARG A O 1
ATOM 1256 N N . GLU A 1 159 ? -6.939 13.464 13.725 1.00 93.69 159 GLU A N 1
ATOM 1257 C CA . GLU A 1 159 ? -7.039 13.632 12.271 1.00 93.69 159 GLU A CA 1
ATOM 1258 C C . GLU A 1 159 ? -6.334 12.493 11.515 1.00 93.69 159 GLU A C 1
ATOM 1260 O O . GLU A 1 159 ? -6.879 11.939 10.561 1.00 93.69 159 GLU A O 1
ATOM 1265 N N . GLN A 1 160 ? -5.144 12.082 11.963 1.00 94.62 160 GLN A N 1
ATOM 1266 C CA . GLN A 1 160 ? -4.442 10.946 11.364 1.00 94.62 160 GLN A CA 1
ATOM 1267 C C . GLN A 1 160 ? -5.264 9.659 11.471 1.00 94.62 160 GLN A C 1
ATOM 1269 O O . GLN A 1 160 ? -5.404 8.947 10.477 1.00 94.62 160 GLN A O 1
ATOM 1274 N N . SER A 1 161 ? -5.835 9.370 12.646 1.00 94.62 161 SER A N 1
ATOM 1275 C CA . SER A 1 161 ? -6.665 8.175 12.841 1.00 94.62 161 SER A CA 1
ATOM 1276 C C . SER A 1 161 ? -7.910 8.171 11.950 1.00 94.62 161 SER A C 1
ATOM 1278 O O . SER A 1 161 ? -8.211 7.144 11.343 1.00 94.62 161 SER A O 1
ATOM 1280 N N . GLU A 1 162 ? -8.556 9.328 11.776 1.00 95.56 162 GLU A N 1
ATOM 1281 C CA . GLU A 1 162 ? -9.719 9.495 10.900 1.00 95.56 162 GLU A CA 1
ATOM 1282 C C . GLU A 1 162 ? -9.359 9.229 9.431 1.00 95.56 162 GLU A C 1
ATOM 1284 O O . GLU A 1 162 ? -10.123 8.586 8.711 1.00 95.56 162 GLU A O 1
ATOM 1289 N N . ARG A 1 163 ? -8.167 9.644 8.977 1.00 96.00 163 ARG A N 1
ATOM 1290 C CA . ARG A 1 163 ? -7.694 9.358 7.610 1.00 96.00 163 ARG A CA 1
ATOM 1291 C C . ARG A 1 163 ? -7.469 7.864 7.366 1.00 96.00 163 ARG A C 1
ATOM 1293 O O . ARG A 1 163 ? -7.858 7.361 6.312 1.00 96.00 163 ARG A O 1
ATOM 1300 N N . TYR A 1 164 ? -6.880 7.137 8.320 1.00 96.62 164 TYR A N 1
ATOM 1301 C CA . TYR A 1 164 ? -6.734 5.678 8.202 1.00 96.62 164 TYR A CA 1
ATOM 1302 C C . TYR A 1 164 ? -8.084 4.966 8.206 1.00 96.62 164 TYR A C 1
ATOM 1304 O O . TYR A 1 164 ? -8.299 4.060 7.401 1.00 96.62 164 TYR A O 1
ATOM 1312 N N . GLU A 1 165 ? -8.993 5.378 9.090 1.00 96.19 165 GLU A N 1
ATOM 1313 C CA . GLU A 1 165 ? -10.339 4.814 9.164 1.00 96.19 165 GLU A CA 1
ATOM 1314 C C . GLU A 1 165 ? -11.106 5.045 7.859 1.00 96.19 165 GLU A C 1
ATOM 1316 O O . GLU A 1 165 ? -11.686 4.109 7.303 1.00 96.19 165 GLU A O 1
ATOM 1321 N N . MET A 1 166 ? -11.040 6.258 7.308 1.00 95.06 166 MET A N 1
ATOM 1322 C CA . MET A 1 166 ? -11.645 6.588 6.021 1.00 95.06 166 MET A CA 1
ATOM 1323 C C . MET A 1 166 ? -11.073 5.728 4.890 1.00 95.06 166 MET A C 1
ATOM 1325 O O . MET A 1 166 ? -11.840 5.190 4.096 1.00 95.06 166 MET A O 1
ATOM 1329 N N . ALA A 1 167 ? -9.754 5.536 4.816 1.00 95.19 167 ALA A N 1
ATOM 1330 C CA . ALA A 1 167 ? -9.149 4.685 3.791 1.00 95.19 167 ALA A CA 1
ATOM 1331 C C . ALA A 1 167 ? -9.572 3.211 3.932 1.00 95.19 167 ALA A C 1
ATOM 1333 O O . ALA A 1 167 ? -9.951 2.575 2.947 1.00 95.19 167 ALA A O 1
ATOM 1334 N N . ALA A 1 168 ? -9.573 2.674 5.154 1.00 95.44 168 ALA A N 1
ATOM 1335 C CA . ALA A 1 168 ? -9.971 1.293 5.414 1.00 95.44 168 ALA A CA 1
ATOM 1336 C C . ALA A 1 168 ? -11.448 1.036 5.069 1.00 95.44 168 ALA A C 1
ATOM 1338 O O . ALA A 1 168 ? -11.774 0.010 4.472 1.00 95.44 168 ALA A O 1
ATOM 1339 N N . THR A 1 169 ? -12.332 1.976 5.413 1.00 94.50 169 THR A N 1
ATOM 1340 C CA . THR A 1 169 ? -13.777 1.880 5.153 1.00 94.50 169 THR A CA 1
ATOM 1341 C C . THR A 1 169 ? -14.149 2.198 3.707 1.00 94.50 169 THR A C 1
ATOM 1343 O O . THR A 1 169 ? -15.101 1.627 3.195 1.00 94.50 169 THR A O 1
ATOM 1346 N N . THR A 1 170 ? -13.402 3.064 3.020 1.00 93.69 170 THR A N 1
ATOM 1347 C CA . THR A 1 170 ? -13.682 3.426 1.619 1.00 93.69 170 THR A CA 1
ATOM 1348 C C . THR A 1 170 ? -13.206 2.348 0.651 1.00 93.69 170 THR A C 1
ATOM 1350 O O . THR A 1 170 ? -13.905 2.019 -0.306 1.00 93.69 170 THR A O 1
ATOM 1353 N N . TYR A 1 171 ? -12.006 1.804 0.875 1.00 94.12 171 TYR A N 1
ATOM 1354 C CA . TYR A 1 171 ? -11.361 0.909 -0.087 1.00 94.12 171 TYR A CA 1
ATOM 1355 C C . TYR A 1 171 ? -11.490 -0.577 0.256 1.00 94.12 171 TYR A C 1
ATOM 1357 O O . TYR A 1 171 ? -11.316 -1.410 -0.636 1.00 94.12 171 TYR A O 1
ATOM 1365 N N . HIS A 1 172 ?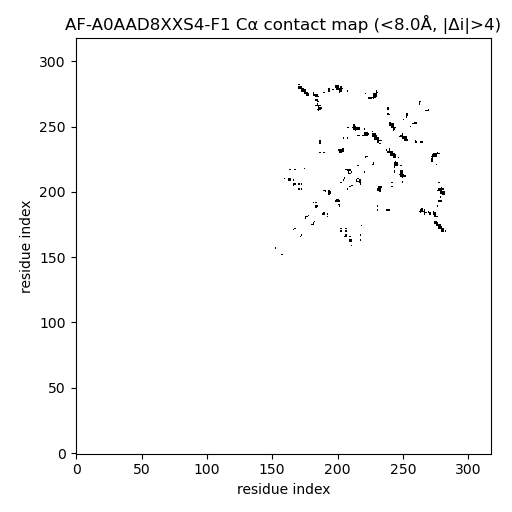 -11.792 -0.912 1.518 1.00 94.38 172 HIS A N 1
ATOM 1366 C CA . HIS A 1 172 ? -11.846 -2.287 2.032 1.00 94.38 172 HIS A CA 1
ATOM 1367 C C . HIS A 1 172 ? -10.662 -3.162 1.564 1.00 94.38 172 HIS A C 1
ATOM 1369 O O . HIS A 1 172 ? -10.865 -4.203 0.930 1.00 94.38 172 HIS A O 1
ATOM 1375 N N . PRO A 1 173 ? -9.411 -2.736 1.822 1.00 96.31 173 PRO A N 1
ATOM 1376 C CA . PRO A 1 173 ? -8.237 -3.412 1.293 1.00 96.31 173 PRO A CA 1
ATOM 1377 C C . PRO A 1 173 ? -8.078 -4.799 1.911 1.00 96.31 173 PRO A C 1
ATOM 1379 O O . PRO A 1 173 ? -8.083 -4.959 3.130 1.00 96.31 173 PRO A O 1
ATOM 1382 N N . SER A 1 174 ? -7.885 -5.799 1.057 1.00 97.00 174 SER A N 1
ATOM 1383 C CA . SER A 1 174 ? -7.492 -7.149 1.459 1.00 97.00 174 SER A CA 1
ATOM 1384 C C . SER A 1 174 ? -6.016 -7.343 1.137 1.00 97.00 174 SER A C 1
ATOM 1386 O O . SER A 1 174 ? -5.638 -7.311 -0.034 1.00 97.00 174 SER A O 1
ATOM 1388 N N . SER A 1 175 ? -5.184 -7.489 2.167 1.00 96.69 175 SER A N 1
ATOM 1389 C CA . SER A 1 175 ? -3.735 -7.662 2.026 1.00 96.69 175 SER A CA 1
ATOM 1390 C C . SER A 1 175 ? -3.366 -9.139 1.954 1.00 96.69 175 SER A C 1
ATOM 1392 O O . SER A 1 175 ? -3.886 -9.941 2.722 1.00 96.69 175 SER A O 1
ATOM 1394 N N . TYR A 1 176 ? -2.449 -9.471 1.052 1.00 97.69 176 TYR A N 1
ATOM 1395 C CA . TYR A 1 176 ? -1.996 -10.826 0.775 1.00 97.69 176 TYR A CA 1
ATOM 1396 C C . TYR A 1 176 ? -0.470 -10.867 0.719 1.00 97.69 176 TYR A C 1
ATOM 1398 O O . TYR A 1 176 ? 0.167 -10.035 0.066 1.00 97.69 176 TYR A O 1
ATOM 1406 N N . GLY A 1 177 ? 0.110 -11.862 1.378 1.00 97.38 177 GLY A N 1
ATOM 1407 C CA . GLY A 1 177 ? 1.517 -12.216 1.295 1.00 97.38 177 GLY A CA 1
ATOM 1408 C C . GLY A 1 177 ? 1.734 -13.589 0.658 1.00 97.38 177 GLY A C 1
ATOM 1409 O O . GLY A 1 177 ? 0.819 -14.230 0.137 1.00 97.38 177 GLY A O 1
ATOM 1410 N N . ARG A 1 178 ? 2.974 -14.080 0.738 1.00 95.62 178 ARG A N 1
ATOM 1411 C CA . ARG A 1 178 ? 3.362 -15.407 0.217 1.00 95.62 178 ARG A CA 1
ATOM 1412 C C . ARG A 1 178 ? 2.543 -16.548 0.835 1.00 95.62 178 ARG A C 1
ATOM 1414 O O . ARG A 1 178 ? 2.180 -17.480 0.125 1.00 95.62 178 ARG A O 1
ATOM 1421 N N . ASN A 1 179 ? 2.210 -16.438 2.122 1.00 96.31 179 ASN A N 1
ATOM 1422 C CA . ASN A 1 179 ? 1.407 -17.435 2.837 1.00 96.31 179 ASN A CA 1
ATOM 1423 C C . ASN A 1 179 ? -0.059 -17.460 2.368 1.00 96.31 179 ASN A C 1
ATOM 1425 O O . ASN A 1 179 ? -0.707 -18.492 2.471 1.00 96.31 179 ASN A O 1
ATOM 1429 N N . ASP A 1 180 ? -0.546 -16.369 1.770 1.00 96.50 180 ASP A N 1
ATOM 1430 C CA . ASP A 1 180 ? -1.918 -16.245 1.255 1.00 96.50 180 ASP A CA 1
ATOM 1431 C C . ASP A 1 180 ? -2.029 -16.617 -0.241 1.00 96.50 180 ASP A C 1
ATOM 1433 O O . ASP A 1 180 ? -3.044 -16.369 -0.909 1.00 96.50 180 ASP A O 1
ATOM 1437 N N . GLY A 1 181 ? -0.954 -17.193 -0.794 1.00 96.62 181 GLY A N 1
ATOM 1438 C CA . GLY A 1 181 ? -0.858 -17.643 -2.182 1.00 96.62 181 GLY A CA 1
ATOM 1439 C C . GLY A 1 181 ? -0.406 -16.574 -3.180 1.00 96.62 181 GLY A C 1
ATOM 1440 O O . GLY A 1 181 ? -0.429 -16.828 -4.385 1.00 96.62 181 GLY A O 1
ATOM 1441 N N . TRP A 1 182 ? 0.012 -15.385 -2.731 1.00 97.56 182 TRP A N 1
ATOM 1442 C CA . TRP A 1 182 ? 0.601 -14.385 -3.624 1.00 97.56 182 TRP A CA 1
ATOM 1443 C C . TRP A 1 182 ? 2.042 -14.764 -3.978 1.00 97.56 182 TRP A C 1
ATOM 1445 O O . TRP A 1 182 ? 2.943 -14.637 -3.154 1.00 97.56 182 TRP A O 1
ATOM 1455 N N . THR A 1 183 ? 2.284 -15.188 -5.219 1.00 96.94 183 THR A N 1
ATOM 1456 C CA . THR A 1 183 ? 3.620 -15.559 -5.736 1.00 96.94 183 THR A CA 1
ATOM 1457 C C . THR A 1 183 ? 4.109 -14.662 -6.871 1.00 96.94 183 THR A C 1
ATOM 1459 O O . THR A 1 183 ? 5.183 -14.893 -7.423 1.00 96.94 183 THR A O 1
ATOM 1462 N N . GLY A 1 184 ? 3.331 -13.646 -7.250 1.00 96.19 184 GLY A N 1
ATOM 1463 C CA . GLY A 1 184 ? 3.704 -12.761 -8.342 1.00 96.19 184 GLY A CA 1
ATOM 1464 C C . GLY A 1 184 ? 4.830 -11.800 -7.964 1.00 96.19 184 GLY A C 1
ATOM 1465 O O . GLY A 1 184 ? 5.032 -11.459 -6.797 1.00 96.19 184 GLY A O 1
ATOM 1466 N N . THR A 1 185 ? 5.557 -11.369 -8.991 1.00 97.31 185 THR A N 1
ATOM 1467 C CA . THR A 1 185 ? 6.681 -10.426 -8.883 1.00 97.31 185 THR A CA 1
ATOM 1468 C C . THR A 1 185 ? 6.585 -9.265 -9.875 1.00 97.31 185 THR A C 1
ATOM 1470 O O . THR A 1 185 ? 7.427 -8.371 -9.881 1.00 97.31 185 THR A O 1
ATOM 1473 N N . SER A 1 186 ? 5.555 -9.260 -10.726 1.00 98.06 186 SER A N 1
ATOM 1474 C CA . SER A 1 186 ? 5.309 -8.233 -11.737 1.00 98.06 186 SER A CA 1
ATOM 1475 C C . SER A 1 186 ? 3.958 -7.554 -11.527 1.00 98.06 186 SER A C 1
ATOM 1477 O O . SER A 1 186 ? 3.042 -8.098 -10.904 1.00 98.06 186 SER A O 1
ATOM 1479 N N . TYR A 1 187 ? 3.808 -6.368 -12.106 1.00 97.88 187 TYR A N 1
ATOM 1480 C CA . TYR A 1 187 ? 2.585 -5.578 -12.051 1.00 97.88 187 TYR A CA 1
ATOM 1481 C C . TYR A 1 187 ? 1.398 -6.326 -12.672 1.00 97.88 187 TYR A C 1
ATOM 1483 O O . TYR A 1 187 ? 0.303 -6.352 -12.114 1.00 97.88 187 TYR A O 1
ATOM 1491 N N . LEU A 1 188 ? 1.621 -6.996 -13.808 1.00 97.62 188 LEU A N 1
ATOM 1492 C CA . LEU A 1 188 ? 0.587 -7.802 -14.461 1.00 97.62 188 LEU A CA 1
ATOM 1493 C C . LEU A 1 188 ? 0.193 -9.025 -13.626 1.00 97.62 188 LEU A C 1
ATOM 1495 O O . LEU A 1 188 ? -0.988 -9.364 -13.589 1.00 97.62 188 LEU A O 1
ATOM 1499 N N . ALA A 1 189 ? 1.142 -9.650 -12.921 1.00 98.12 189 ALA A N 1
ATOM 1500 C CA . ALA A 1 189 ? 0.824 -10.741 -12.004 1.00 98.12 189 ALA A CA 1
ATOM 1501 C C . ALA A 1 189 ? -0.076 -10.259 -10.855 1.00 98.12 189 ALA A C 1
ATOM 1503 O O . ALA A 1 189 ? -1.009 -10.963 -10.480 1.00 98.12 189 ALA A O 1
ATOM 1504 N N . ALA A 1 190 ? 0.151 -9.047 -10.339 1.00 97.88 190 ALA A N 1
ATOM 1505 C CA . ALA A 1 190 ? -0.678 -8.468 -9.282 1.00 97.88 190 ALA A CA 1
ATOM 1506 C C . ALA A 1 190 ? -2.096 -8.154 -9.766 1.00 97.88 190 ALA A C 1
ATOM 1508 O O . ALA A 1 190 ? -3.067 -8.446 -9.070 1.00 97.88 190 ALA A O 1
ATOM 1509 N N . MET A 1 191 ? -2.221 -7.624 -10.986 1.00 97.19 191 MET A N 1
ATOM 1510 C CA . MET A 1 191 ? -3.520 -7.430 -11.634 1.00 97.19 191 MET A CA 1
ATOM 1511 C C . MET A 1 191 ? -4.282 -8.756 -11.757 1.00 97.19 191 MET A C 1
ATOM 1513 O O . MET A 1 191 ? -5.425 -8.842 -11.320 1.00 97.19 191 MET A O 1
ATOM 1517 N N . ASP A 1 192 ? -3.652 -9.796 -12.308 1.00 97.50 192 ASP A N 1
ATOM 1518 C CA . ASP A 1 192 ? -4.271 -11.119 -12.472 1.00 97.50 192 ASP A CA 1
ATOM 1519 C C . ASP A 1 192 ? -4.655 -11.750 -11.121 1.00 97.50 192 ASP A C 1
ATOM 1521 O O . ASP A 1 192 ? -5.754 -12.287 -10.966 1.00 97.50 192 ASP A O 1
ATOM 1525 N N . PHE A 1 193 ? -3.792 -11.621 -10.111 1.00 97.81 193 PHE A N 1
ATOM 1526 C CA . PHE A 1 193 ? -4.060 -12.111 -8.762 1.00 97.81 193 PHE A CA 1
ATOM 1527 C C . PHE A 1 193 ? -5.280 -11.429 -8.130 1.00 97.81 193 PHE A C 1
ATOM 1529 O O . PHE A 1 193 ? -6.188 -12.116 -7.656 1.00 97.81 193 PHE A O 1
ATOM 1536 N N . CYS A 1 194 ? -5.353 -10.095 -8.174 1.00 97.31 194 CYS A N 1
ATOM 1537 C CA . CYS A 1 194 ? -6.501 -9.369 -7.635 1.00 97.31 194 CYS A CA 1
ATOM 1538 C C . CYS A 1 194 ? -7.788 -9.644 -8.425 1.00 97.31 194 CYS A C 1
ATOM 1540 O O . CYS A 1 194 ? -8.843 -9.817 -7.819 1.00 97.31 194 CYS A O 1
ATOM 1542 N N . LEU A 1 195 ? -7.717 -9.784 -9.753 1.00 95.75 195 LEU A N 1
ATOM 1543 C CA . LEU A 1 195 ? -8.891 -10.103 -10.573 1.00 95.75 195 LEU A CA 1
ATOM 1544 C C . LEU A 1 195 ? -9.482 -11.476 -10.226 1.00 95.75 195 LEU A C 1
ATOM 1546 O O . LEU A 1 195 ? -10.706 -11.635 -10.198 1.00 95.75 195 LEU A O 1
ATOM 1550 N N . LYS A 1 196 ? -8.634 -12.460 -9.906 1.00 96.06 196 LYS A N 1
ATOM 1551 C CA . LYS A 1 196 ? -9.062 -13.786 -9.430 1.00 96.06 196 LYS A CA 1
ATOM 1552 C C . LYS A 1 196 ? -9.711 -13.735 -8.043 1.00 96.06 196 LYS A C 1
ATOM 1554 O O . LYS A 1 196 ? -10.580 -14.553 -7.750 1.00 96.06 196 LYS A O 1
ATOM 1559 N N . ARG A 1 197 ? -9.342 -12.764 -7.202 1.00 93.50 197 ARG A N 1
ATOM 1560 C CA . ARG A 1 197 ? -9.925 -12.529 -5.872 1.00 93.50 197 ARG A CA 1
ATOM 1561 C C . ARG A 1 197 ? -11.085 -11.531 -5.974 1.00 93.50 197 ARG A C 1
ATOM 1563 O O . ARG A 1 197 ? -10.917 -10.338 -5.762 1.00 93.50 197 ARG A O 1
ATOM 1570 N N . ASN A 1 198 ? -12.280 -12.029 -6.293 1.00 88.69 198 ASN A N 1
ATOM 1571 C CA . ASN A 1 198 ? -13.531 -11.249 -6.322 1.00 88.69 198 ASN A CA 1
ATOM 1572 C C . ASN A 1 198 ? -13.590 -10.117 -7.367 1.00 88.69 198 ASN A C 1
ATOM 1574 O O . ASN A 1 198 ? -14.333 -9.157 -7.180 1.00 88.69 198 ASN A O 1
ATOM 1578 N N . LYS A 1 199 ? -12.866 -10.234 -8.493 1.00 87.38 199 LYS A N 1
ATOM 1579 C CA . LYS A 1 199 ? -12.777 -9.175 -9.522 1.00 87.38 199 LYS A CA 1
ATOM 1580 C C . LYS A 1 199 ? -12.225 -7.855 -8.965 1.00 87.38 199 LYS A C 1
ATOM 1582 O O . LYS A 1 199 ? -12.578 -6.778 -9.449 1.00 87.38 199 LYS A O 1
ATOM 1587 N N . ASN A 1 200 ? -11.362 -7.945 -7.958 1.00 93.69 200 ASN A N 1
ATOM 1588 C CA . ASN A 1 200 ? -10.683 -6.794 -7.388 1.00 93.69 200 ASN A CA 1
ATOM 1589 C C . ASN A 1 200 ? -9.554 -6.320 -8.307 1.00 93.69 200 ASN A C 1
ATOM 1591 O O . ASN A 1 200 ? -9.144 -6.994 -9.252 1.00 93.69 200 ASN A O 1
ATOM 1595 N N . ILE A 1 201 ? -9.031 -5.140 -8.004 1.00 96.06 201 ILE A N 1
ATOM 1596 C CA . ILE A 1 201 ? -7.830 -4.584 -8.630 1.00 96.06 201 ILE A CA 1
ATOM 1597 C C . ILE A 1 201 ? -6.798 -4.283 -7.539 1.00 96.06 201 ILE A C 1
ATOM 1599 O O . ILE A 1 201 ? -7.185 -4.166 -6.373 1.00 96.06 201 ILE A O 1
ATOM 1603 N N . PRO A 1 202 ? -5.499 -4.155 -7.866 1.00 97.38 202 PRO A N 1
ATOM 1604 C CA . PRO A 1 202 ? -4.527 -3.609 -6.930 1.00 97.38 202 PRO A CA 1
ATOM 1605 C C . PRO A 1 202 ? -5.039 -2.293 -6.351 1.00 97.38 202 PRO A C 1
ATOM 1607 O O . PRO A 1 202 ? -5.584 -1.454 -7.073 1.00 97.38 202 PRO A O 1
ATOM 1610 N N . CYS A 1 203 ? -4.902 -2.136 -5.041 1.00 97.56 203 CYS A N 1
ATOM 1611 C CA . CYS A 1 203 ? -5.394 -0.964 -4.336 1.00 97.56 203 CYS A CA 1
ATOM 1612 C C . CYS A 1 203 ? -4.782 0.337 -4.882 1.00 97.56 203 CYS A C 1
ATOM 1614 O O . CYS A 1 203 ? -3.642 0.324 -5.356 1.00 97.56 203 CYS A O 1
ATOM 1616 N N . PRO A 1 204 ? -5.511 1.465 -4.831 1.00 97.12 204 PRO A N 1
ATOM 1617 C CA . PRO A 1 204 ? -4.940 2.764 -5.159 1.00 97.12 204 PRO A CA 1
ATOM 1618 C C . PRO A 1 204 ? -3.934 3.209 -4.089 1.00 97.12 204 PRO A C 1
ATOM 1620 O O . PRO A 1 204 ? -3.881 2.653 -2.989 1.00 97.12 204 PRO A O 1
ATOM 1623 N N . TYR A 1 205 ? -3.135 4.228 -4.403 1.00 97.88 205 TYR A N 1
ATOM 1624 C CA . TYR A 1 205 ? -2.098 4.734 -3.498 1.00 97.88 205 TYR A CA 1
ATOM 1625 C C . TYR A 1 205 ? -2.669 5.177 -2.144 1.00 97.88 205 TYR A C 1
ATOM 1627 O O . TYR A 1 205 ? -2.111 4.859 -1.100 1.00 97.88 205 TYR A O 1
ATOM 1635 N N . GLU A 1 206 ? -3.823 5.841 -2.151 1.00 97.12 206 GLU A N 1
ATOM 1636 C CA . GLU A 1 206 ? -4.500 6.375 -0.966 1.00 97.12 206 GLU A CA 1
ATOM 1637 C C . GLU A 1 206 ? -4.963 5.274 -0.003 1.00 97.12 206 GLU A C 1
ATOM 1639 O O . GLU A 1 206 ? -5.122 5.523 1.190 1.00 97.12 206 GLU A O 1
ATOM 1644 N N . ALA A 1 207 ? -5.166 4.053 -0.507 1.00 97.12 207 ALA A N 1
ATOM 1645 C CA . ALA A 1 207 ? -5.511 2.903 0.319 1.00 97.12 207 ALA A CA 1
ATOM 1646 C C . ALA A 1 207 ? -4.283 2.336 1.041 1.00 97.12 207 ALA A C 1
ATOM 1648 O O . ALA A 1 207 ? -4.389 1.956 2.203 1.00 97.12 207 ALA A O 1
ATOM 1649 N N . TYR A 1 208 ? -3.119 2.302 0.383 1.00 98.00 208 TYR A N 1
ATOM 1650 C CA . TYR A 1 208 ? -1.870 1.916 1.043 1.00 98.00 208 TYR A CA 1
ATOM 1651 C C . TYR A 1 208 ? -1.378 3.003 1.997 1.00 98.00 208 TYR A C 1
ATOM 1653 O O . TYR A 1 208 ? -0.897 2.682 3.077 1.00 98.00 208 TYR A O 1
ATOM 1661 N N . CYS A 1 209 ? -1.496 4.273 1.609 1.00 98.31 209 CYS A N 1
ATOM 1662 C CA . CYS A 1 209 ? -0.804 5.393 2.241 1.00 98.31 209 CYS A CA 1
ATOM 1663 C C . CYS A 1 209 ? -1.743 6.580 2.502 1.00 98.31 209 CYS A C 1
ATOM 1665 O O . CYS A 1 209 ? -1.646 7.605 1.821 1.00 98.31 209 CYS A O 1
ATOM 1667 N N . PRO A 1 210 ? -2.636 6.495 3.508 1.00 97.75 210 PRO A N 1
ATOM 1668 C CA . PRO A 1 210 ? -3.645 7.530 3.770 1.00 97.75 210 PRO A CA 1
ATOM 1669 C C . PRO A 1 210 ? -3.059 8.891 4.175 1.00 97.75 210 PRO A C 1
ATOM 1671 O O . PRO A 1 210 ? -3.697 9.929 3.999 1.00 97.75 210 PRO A O 1
ATOM 1674 N N . LEU A 1 211 ? -1.839 8.893 4.723 1.00 97.25 211 LEU A N 1
ATOM 1675 C CA . LEU A 1 211 ? -1.098 10.107 5.082 1.00 97.25 211 LEU A CA 1
ATOM 1676 C C . LEU A 1 211 ? -0.127 10.577 3.988 1.00 97.25 211 LEU A C 1
ATOM 1678 O O . LEU A 1 211 ? 0.507 11.615 4.151 1.00 97.25 211 LEU A O 1
ATOM 1682 N N . GLY A 1 212 ? -0.034 9.857 2.869 1.00 97.62 212 GLY A N 1
ATOM 1683 C CA . GLY A 1 212 ? 0.908 10.156 1.797 1.00 97.62 212 GLY A CA 1
ATOM 1684 C C . GLY A 1 212 ? 2.332 9.676 2.084 1.00 97.62 212 GLY A C 1
ATOM 1685 O O . GLY A 1 212 ? 2.540 8.716 2.822 1.00 97.62 212 GLY A O 1
ATOM 1686 N N . ASP A 1 213 ? 3.291 10.320 1.421 1.00 97.50 213 ASP A N 1
ATOM 1687 C CA . ASP A 1 213 ? 4.716 9.971 1.471 1.00 97.50 213 ASP A CA 1
ATOM 1688 C C . ASP A 1 213 ? 5.290 10.130 2.890 1.00 97.50 213 ASP A C 1
ATOM 1690 O O . ASP A 1 213 ? 4.925 11.058 3.614 1.00 97.50 213 ASP A O 1
ATOM 1694 N N . GLY A 1 214 ? 6.139 9.196 3.318 1.00 97.31 214 GLY A N 1
ATOM 1695 C CA . GLY A 1 214 ? 6.656 9.109 4.688 1.00 97.31 214 GLY A CA 1
ATOM 1696 C C . GLY A 1 214 ? 5.640 8.627 5.737 1.00 97.31 214 GLY A C 1
ATOM 1697 O O . GLY A 1 214 ? 6.006 8.381 6.889 1.00 97.31 214 GLY A O 1
ATOM 1698 N N . GLY A 1 215 ? 4.363 8.484 5.370 1.00 96.88 215 GLY A N 1
ATOM 1699 C CA . GLY A 1 215 ? 3.310 7.977 6.242 1.00 96.88 215 GLY A CA 1
ATOM 1700 C C . GLY A 1 215 ? 3.441 6.478 6.512 1.00 96.88 215 GLY A C 1
ATOM 1701 O O . GLY A 1 215 ? 3.982 5.727 5.707 1.00 96.88 215 GLY A O 1
ATOM 1702 N N . MET A 1 216 ? 2.911 6.010 7.643 1.00 97.62 216 MET A N 1
ATOM 1703 C CA . MET A 1 216 ? 2.834 4.572 7.907 1.00 97.62 216 MET A CA 1
ATOM 1704 C C . MET A 1 216 ? 1.845 3.908 6.925 1.00 97.62 216 MET A C 1
ATOM 1706 O O . MET A 1 216 ? 0.733 4.404 6.746 1.00 97.62 216 MET A O 1
ATOM 1710 N N . PRO A 1 217 ? 2.192 2.771 6.301 1.00 98.19 217 PRO A N 1
ATOM 1711 C CA . PRO A 1 217 ? 1.249 2.073 5.443 1.00 98.19 217 PRO A CA 1
ATOM 1712 C C . PRO A 1 217 ? 0.047 1.528 6.222 1.00 98.19 217 PRO A C 1
ATOM 1714 O O . PRO A 1 217 ? 0.166 1.084 7.371 1.00 98.19 217 PRO A O 1
ATOM 1717 N N . LEU A 1 218 ? -1.119 1.497 5.583 1.00 96.88 218 LEU A N 1
ATOM 1718 C CA . LEU A 1 218 ? -2.296 0.819 6.107 1.00 96.88 218 LEU A CA 1
ATOM 1719 C C . LEU A 1 218 ? -2.006 -0.689 6.215 1.00 96.88 218 LEU A C 1
ATOM 1721 O O . LEU A 1 218 ? -1.590 -1.333 5.255 1.00 96.88 218 LEU A O 1
ATOM 1725 N N . GLY A 1 219 ? -2.207 -1.259 7.406 1.00 95.69 219 GLY A N 1
ATOM 1726 C CA . GLY A 1 219 ? -1.785 -2.633 7.721 1.00 95.69 219 GLY A CA 1
ATOM 1727 C C . GLY A 1 219 ? -0.359 -2.747 8.283 1.00 95.69 219 GLY A C 1
ATOM 1728 O O . GLY A 1 219 ? 0.097 -3.861 8.561 1.00 95.69 219 GLY A O 1
ATOM 1729 N N . GLY A 1 220 ? 0.312 -1.611 8.504 1.00 97.06 220 GLY A N 1
ATOM 1730 C CA . GLY A 1 220 ? 1.629 -1.517 9.126 1.00 97.06 220 GLY A CA 1
ATOM 1731 C C . GLY A 1 220 ? 2.787 -1.792 8.168 1.00 97.06 220 GLY A C 1
ATOM 1732 O O . GLY A 1 220 ? 2.599 -2.162 7.010 1.00 97.06 220 GLY A O 1
ATOM 1733 N N . PHE A 1 221 ? 4.007 -1.616 8.676 1.00 97.88 221 PHE A N 1
ATOM 1734 C CA . PHE A 1 221 ? 5.223 -1.822 7.894 1.00 97.88 221 PHE A CA 1
ATOM 1735 C C . PHE A 1 221 ? 5.432 -3.290 7.513 1.00 97.88 221 PHE A C 1
ATOM 1737 O O . PHE A 1 221 ? 5.171 -4.203 8.305 1.00 97.88 221 PHE A O 1
ATOM 1744 N N . LYS A 1 222 ? 5.951 -3.499 6.304 1.00 96.81 222 LYS A N 1
ATOM 1745 C CA . LYS A 1 222 ? 6.414 -4.782 5.779 1.00 96.81 222 LYS A CA 1
ATOM 1746 C C . LYS A 1 222 ? 7.896 -4.628 5.462 1.00 96.81 222 LYS A C 1
ATOM 1748 O O . LYS A 1 222 ? 8.271 -3.963 4.500 1.00 96.81 222 LYS A O 1
ATOM 1753 N N . ASP A 1 223 ? 8.741 -5.177 6.320 1.00 95.06 223 ASP A N 1
ATOM 1754 C CA . ASP A 1 223 ? 10.187 -5.102 6.144 1.00 95.06 223 ASP A CA 1
ATOM 1755 C C . ASP A 1 223 ? 10.684 -6.420 5.554 1.00 95.06 223 ASP A C 1
ATOM 1757 O O . ASP A 1 223 ? 10.409 -7.492 6.091 1.00 95.06 223 ASP A O 1
ATOM 1761 N N . GLU A 1 224 ? 11.418 -6.323 4.454 1.00 93.81 224 GLU A N 1
ATOM 1762 C CA . GLU A 1 224 ? 12.136 -7.429 3.823 1.00 93.81 224 GLU A CA 1
ATOM 1763 C C . GLU A 1 224 ? 13.588 -6.981 3.599 1.00 93.81 224 GLU A C 1
ATOM 1765 O O . GLU A 1 224 ? 13.908 -5.798 3.733 1.00 93.81 224 GLU A O 1
ATOM 1770 N N . HIS A 1 225 ? 14.479 -7.914 3.258 1.00 90.44 225 HIS A N 1
ATOM 1771 C CA . HIS A 1 225 ? 15.921 -7.645 3.166 1.00 90.44 225 HIS A CA 1
ATOM 1772 C C . HIS A 1 225 ? 16.284 -6.506 2.191 1.00 90.44 225 HIS A C 1
ATOM 1774 O O . HIS A 1 225 ? 17.245 -5.779 2.427 1.00 90.44 225 HIS A O 1
ATOM 1780 N N . GLU A 1 226 ? 15.514 -6.334 1.114 1.00 90.44 226 GLU A N 1
ATOM 1781 C CA . GLU A 1 226 ? 15.749 -5.331 0.060 1.00 90.44 226 GLU A CA 1
ATOM 1782 C C . GLU A 1 226 ? 14.640 -4.265 0.010 1.00 90.44 226 GLU A C 1
ATOM 1784 O O . GLU A 1 226 ? 14.420 -3.600 -1.004 1.00 90.44 226 GLU A O 1
ATOM 1789 N N . GLY A 1 227 ? 13.923 -4.109 1.124 1.00 94.38 227 GLY A N 1
ATOM 1790 C CA . GLY A 1 227 ? 12.687 -3.343 1.190 1.00 94.38 227 GLY A CA 1
ATOM 1791 C C . GLY A 1 227 ? 11.486 -4.133 0.670 1.00 94.38 227 GLY A C 1
ATOM 1792 O O . GLY A 1 227 ? 11.597 -5.273 0.239 1.00 94.38 227 GLY A O 1
ATOM 1793 N N . SER A 1 228 ? 10.306 -3.532 0.732 1.00 97.44 228 SER A N 1
ATOM 1794 C CA . SER A 1 228 ? 9.040 -4.150 0.357 1.00 97.44 228 SER A CA 1
ATOM 1795 C C . SER A 1 228 ? 8.278 -3.196 -0.536 1.00 97.44 228 SER A C 1
ATOM 1797 O O . SER A 1 228 ? 7.842 -2.142 -0.087 1.00 97.44 228 SER A O 1
ATOM 1799 N N . TRP A 1 229 ? 8.057 -3.591 -1.776 1.00 98.25 229 TRP A N 1
ATOM 1800 C CA . TRP A 1 229 ? 7.340 -2.836 -2.785 1.00 98.25 229 TRP A CA 1
ATOM 1801 C C . TRP A 1 229 ? 6.028 -3.533 -3.112 1.00 98.25 229 TRP A C 1
ATOM 1803 O O . TRP A 1 229 ? 6.009 -4.706 -3.486 1.00 98.25 229 TRP A O 1
ATOM 1813 N N . ALA A 1 230 ? 4.932 -2.791 -3.012 1.00 98.31 230 ALA A N 1
ATOM 1814 C CA . ALA A 1 230 ? 3.618 -3.258 -3.413 1.00 98.31 230 ALA A CA 1
ATOM 1815 C C . ALA A 1 230 ? 3.141 -2.500 -4.658 1.00 98.31 230 ALA A C 1
ATOM 1817 O O . ALA A 1 230 ? 3.310 -1.278 -4.741 1.00 98.31 230 ALA A O 1
ATOM 1818 N N . PRO A 1 231 ? 2.547 -3.194 -5.640 1.00 98.31 231 PRO A N 1
ATOM 1819 C CA . PRO A 1 231 ? 1.995 -2.543 -6.811 1.00 98.31 231 PRO A CA 1
ATOM 1820 C C . PRO A 1 231 ? 0.686 -1.848 -6.435 1.00 98.31 231 PRO A C 1
ATOM 1822 O O . PRO A 1 231 ? -0.139 -2.398 -5.694 1.00 98.31 231 PRO A O 1
ATOM 1825 N N . PHE A 1 232 ? 0.475 -0.652 -6.980 1.00 97.88 232 PHE A N 1
ATOM 1826 C CA . PHE A 1 232 ? -0.768 0.090 -6.791 1.00 97.88 232 PHE A CA 1
ATOM 1827 C C . PHE A 1 232 ? -1.364 0.536 -8.124 1.00 97.88 232 PHE A C 1
ATOM 1829 O O . PHE A 1 232 ? -0.675 0.704 -9.135 1.00 97.88 232 PHE A O 1
ATOM 1836 N N . PHE A 1 233 ? -2.681 0.699 -8.142 1.00 96.06 233 PHE A N 1
ATOM 1837 C CA . PHE A 1 233 ? -3.382 1.210 -9.309 1.00 96.06 233 PHE A CA 1
ATOM 1838 C C . PHE A 1 233 ? -3.394 2.741 -9.298 1.00 96.06 233 PHE A C 1
ATOM 1840 O O . PHE A 1 233 ? -3.746 3.363 -8.298 1.00 96.06 233 PHE A O 1
ATOM 1847 N N . SER A 1 234 ? -3.038 3.358 -10.423 1.00 94.06 234 SER A N 1
ATOM 1848 C CA . SER A 1 234 ? -3.104 4.805 -10.607 1.00 94.06 234 SER A CA 1
ATOM 1849 C C . SER A 1 234 ? -3.809 5.125 -11.918 1.00 94.06 234 SER A C 1
ATOM 1851 O O . SER A 1 234 ? -3.597 4.473 -12.941 1.00 94.06 234 SER A O 1
ATOM 1853 N N . GLU A 1 235 ? -4.682 6.125 -11.905 1.00 91.06 235 GLU A N 1
ATOM 1854 C CA . GLU A 1 235 ? -5.401 6.530 -13.106 1.00 91.06 235 GLU A CA 1
ATOM 1855 C C . GLU A 1 235 ? -4.431 7.135 -14.130 1.00 91.06 235 GLU A C 1
ATOM 1857 O O . GLU A 1 235 ? -3.755 8.124 -13.862 1.00 91.06 235 GLU A O 1
ATOM 1862 N N . GLY A 1 236 ? -4.341 6.516 -15.309 1.00 90.88 236 GLY A N 1
ATOM 1863 C CA . GLY A 1 236 ? -3.441 6.958 -16.378 1.00 90.88 236 GLY A CA 1
ATOM 1864 C C . GLY A 1 236 ? -1.988 6.495 -16.237 1.00 90.88 236 GLY A C 1
ATOM 1865 O O . GLY A 1 236 ? -1.179 6.803 -17.111 1.00 90.88 236 GLY A O 1
ATOM 1866 N N . SER A 1 237 ? -1.649 5.718 -15.200 1.00 94.31 237 SER A N 1
ATOM 1867 C CA . SER A 1 237 ? -0.301 5.180 -15.009 1.00 94.31 237 SER A CA 1
ATOM 1868 C C . SER A 1 237 ? -0.326 3.692 -14.647 1.00 94.31 237 SER A C 1
ATOM 1870 O O . SER A 1 237 ? -1.067 3.253 -13.776 1.00 94.31 237 SER A O 1
ATOM 1872 N N . VAL A 1 238 ? 0.506 2.899 -15.323 1.00 95.62 238 VAL A N 1
ATOM 1873 C CA . VAL A 1 238 ? 0.719 1.468 -15.034 1.00 95.62 238 VAL A CA 1
ATOM 1874 C C . VAL A 1 238 ? 2.112 1.236 -14.464 1.00 95.62 238 VAL A C 1
ATOM 1876 O O . VAL A 1 238 ? 2.996 2.064 -14.686 1.00 95.62 238 VAL A O 1
ATOM 1879 N N . ASN A 1 239 ? 2.334 0.085 -13.823 1.00 97.31 239 ASN A N 1
ATOM 1880 C CA . ASN A 1 239 ? 3.635 -0.290 -13.259 1.00 97.31 239 ASN A CA 1
ATOM 1881 C C . ASN A 1 239 ? 4.141 0.703 -12.197 1.00 97.31 239 ASN A C 1
ATOM 1883 O O . ASN A 1 239 ? 5.314 1.070 -12.178 1.00 97.31 239 ASN A O 1
ATOM 1887 N N . GLU A 1 240 ? 3.224 1.155 -11.344 1.00 98.06 240 GLU A N 1
ATOM 1888 C CA . GLU A 1 240 ? 3.525 1.987 -10.182 1.00 98.06 240 GLU A CA 1
ATOM 1889 C C . GLU A 1 240 ? 3.648 1.124 -8.925 1.00 98.06 240 GLU A C 1
ATOM 1891 O O . GLU A 1 240 ? 2.909 0.149 -8.748 1.00 98.06 240 GLU A O 1
ATOM 1896 N N . TRP A 1 241 ? 4.589 1.502 -8.061 1.00 98.38 241 TRP A N 1
ATOM 1897 C CA . TRP A 1 241 ? 4.960 0.748 -6.868 1.00 98.38 241 TRP A CA 1
ATOM 1898 C C . TRP A 1 241 ? 5.169 1.689 -5.691 1.00 98.38 241 TRP A C 1
ATOM 1900 O O . TRP A 1 241 ? 5.740 2.770 -5.849 1.00 98.38 241 TRP A O 1
ATOM 1910 N N . VAL A 1 242 ? 4.704 1.268 -4.521 1.00 98.56 242 VAL A N 1
ATOM 1911 C CA . VAL A 1 242 ? 4.842 1.997 -3.261 1.00 98.56 242 VAL A CA 1
ATOM 1912 C C . VAL A 1 242 ? 5.623 1.154 -2.264 1.00 98.56 242 VAL A C 1
ATOM 1914 O O . VAL A 1 242 ? 5.423 -0.060 -2.182 1.00 98.56 242 VAL A O 1
ATOM 1917 N N . SER A 1 243 ? 6.532 1.787 -1.533 1.00 98.31 243 SER A N 1
ATOM 1918 C CA . SER A 1 243 ? 7.300 1.128 -0.484 1.00 98.31 243 SER A CA 1
ATOM 1919 C C . SER A 1 243 ? 6.456 0.967 0.784 1.00 98.31 243 SER A C 1
ATOM 1921 O O . SER A 1 243 ? 5.809 1.900 1.256 1.00 98.31 243 SER A O 1
ATOM 1923 N N . LEU A 1 244 ? 6.473 -0.235 1.351 1.00 98.31 244 LEU A N 1
ATOM 1924 C CA . LEU A 1 244 ? 5.818 -0.597 2.608 1.00 98.31 244 LEU A CA 1
ATOM 1925 C C . LEU A 1 244 ? 6.816 -0.741 3.770 1.00 98.31 244 LEU A C 1
ATOM 1927 O O . LEU A 1 244 ? 6.414 -1.085 4.882 1.00 98.31 244 LEU A O 1
ATOM 1931 N N . SER A 1 245 ? 8.108 -0.520 3.529 1.00 97.81 245 SER A N 1
ATOM 1932 C CA . SER A 1 245 ? 9.165 -0.697 4.532 1.00 97.81 245 SER A CA 1
ATOM 1933 C C . SER A 1 245 ? 9.336 0.515 5.434 1.00 97.81 245 SER A C 1
ATOM 1935 O O . SER A 1 245 ? 8.968 1.626 5.066 1.00 97.81 245 SER A O 1
ATOM 1937 N N . ARG A 1 246 ? 9.944 0.316 6.607 1.00 97.44 246 ARG A N 1
ATOM 1938 C CA . ARG A 1 246 ? 10.226 1.400 7.565 1.00 97.44 246 ARG A CA 1
ATOM 1939 C C . ARG A 1 246 ? 11.233 2.428 7.075 1.00 97.44 246 ARG A C 1
ATOM 1941 O O . ARG A 1 246 ? 11.140 3.573 7.500 1.00 97.44 246 ARG A O 1
ATOM 1948 N N . ASP A 1 247 ? 12.180 2.030 6.228 1.00 96.56 247 ASP A N 1
ATOM 1949 C CA . ASP A 1 247 ? 13.257 2.925 5.790 1.00 96.56 247 ASP A CA 1
ATOM 1950 C C . ASP A 1 247 ? 12.735 4.057 4.905 1.00 96.56 247 ASP A C 1
ATOM 1952 O O . ASP A 1 247 ? 13.210 5.184 4.995 1.00 96.56 247 ASP A O 1
ATOM 1956 N N . ASN A 1 248 ? 11.748 3.756 4.057 1.00 96.69 248 ASN A N 1
ATOM 1957 C CA . ASN A 1 248 ? 11.175 4.702 3.102 1.00 96.69 248 ASN A CA 1
ATOM 1958 C C . ASN A 1 248 ? 9.665 4.454 2.980 1.00 96.69 248 ASN A C 1
ATOM 1960 O O . ASN A 1 248 ? 9.202 3.906 1.976 1.00 96.69 248 ASN A O 1
ATOM 1964 N N . PRO A 1 249 ? 8.888 4.719 4.034 1.00 97.88 249 PRO A N 1
ATOM 1965 C CA . PRO A 1 249 ? 7.508 4.284 4.080 1.00 97.88 249 PRO A CA 1
ATOM 1966 C C . PRO A 1 249 ? 6.654 5.144 3.158 1.00 97.88 249 PRO A C 1
ATOM 1968 O O . PRO A 1 249 ? 6.791 6.362 3.123 1.00 97.88 249 PRO A O 1
ATOM 1971 N N . CYS A 1 250 ? 5.777 4.499 2.396 1.00 98.44 250 CYS A N 1
ATOM 1972 C CA . CYS A 1 250 ? 4.874 5.157 1.462 1.00 98.44 250 CYS A CA 1
ATOM 1973 C C . CYS A 1 250 ? 5.535 5.958 0.329 1.00 98.44 250 CYS A C 1
ATOM 1975 O O . CYS A 1 250 ? 4.841 6.631 -0.428 1.00 98.44 250 CYS A O 1
ATOM 1977 N N . GLU A 1 251 ? 6.844 5.823 0.124 1.00 98.19 251 GLU A N 1
ATOM 1978 C CA . GLU A 1 251 ? 7.519 6.457 -1.004 1.00 98.19 251 GLU A CA 1
ATOM 1979 C C . GLU A 1 251 ? 7.193 5.717 -2.313 1.00 98.19 251 GLU A C 1
ATOM 1981 O O . GLU A 1 251 ? 7.200 4.481 -2.382 1.00 98.19 251 GLU A O 1
ATOM 1986 N N . LYS A 1 252 ? 6.903 6.468 -3.379 1.00 98.44 252 LYS A N 1
ATOM 1987 C CA . LYS A 1 252 ? 6.655 5.909 -4.716 1.00 98.44 252 LYS A CA 1
ATOM 1988 C C . LYS A 1 252 ? 7.977 5.628 -5.420 1.00 98.44 252 LYS A C 1
ATOM 1990 O O . LYS A 1 252 ? 8.854 6.488 -5.460 1.00 98.44 252 LYS A O 1
ATOM 1995 N N . TYR A 1 253 ? 8.082 4.475 -6.076 1.00 97.88 253 TYR A N 1
ATOM 1996 C CA . TYR A 1 253 ? 9.294 4.102 -6.813 1.00 97.88 253 TYR A CA 1
ATOM 1997 C C . TYR A 1 253 ? 9.631 5.125 -7.907 1.00 97.88 253 TYR A C 1
ATOM 1999 O O . TYR A 1 253 ? 10.777 5.543 -8.042 1.00 97.88 253 TYR A O 1
ATOM 2007 N N . SER A 1 254 ? 8.616 5.564 -8.657 1.00 97.44 254 SER A N 1
ATOM 2008 C CA . SER A 1 254 ? 8.756 6.538 -9.744 1.00 97.44 254 SER A CA 1
ATOM 2009 C C . SER A 1 254 ? 9.230 7.911 -9.271 1.00 97.44 254 SER A C 1
ATOM 2011 O O . SER A 1 254 ? 9.968 8.566 -9.996 1.00 97.44 254 SER A O 1
ATOM 2013 N N . THR A 1 255 ? 8.864 8.324 -8.054 1.00 97.00 255 THR A N 1
ATOM 2014 C CA . THR A 1 255 ? 9.380 9.554 -7.434 1.00 97.00 255 THR A CA 1
ATOM 2015 C C . THR A 1 255 ? 10.832 9.388 -6.992 1.00 97.00 255 THR A C 1
ATOM 2017 O O . THR A 1 255 ? 11.630 10.301 -7.161 1.00 97.00 255 THR A O 1
ATOM 2020 N N . ARG A 1 256 ? 11.186 8.225 -6.435 1.00 96.81 256 ARG A N 1
ATOM 2021 C CA . ARG A 1 256 ? 12.526 7.968 -5.894 1.00 96.81 256 ARG A CA 1
ATOM 2022 C C . ARG A 1 256 ? 13.602 7.838 -6.973 1.00 96.81 256 ARG A C 1
ATOM 2024 O O . ARG A 1 256 ? 14.738 8.251 -6.762 1.00 96.81 256 ARG A O 1
ATOM 2031 N N . PHE A 1 257 ? 13.263 7.206 -8.094 1.00 96.69 257 PHE A N 1
ATOM 2032 C CA . PHE A 1 257 ? 14.221 6.850 -9.146 1.00 96.69 257 PHE A CA 1
ATOM 2033 C C . PHE A 1 257 ? 14.005 7.615 -10.458 1.00 96.69 257 PHE A C 1
ATOM 2035 O O . PHE A 1 257 ? 14.703 7.339 -11.428 1.00 96.69 257 PHE A O 1
ATOM 2042 N N . ASP A 1 258 ? 13.040 8.541 -10.504 1.00 97.12 258 ASP A N 1
ATOM 2043 C CA . ASP A 1 258 ? 12.618 9.283 -11.705 1.00 97.12 258 ASP A CA 1
ATOM 2044 C C . ASP A 1 258 ? 12.206 8.387 -12.897 1.00 97.12 258 ASP A C 1
ATOM 2046 O O . ASP A 1 258 ? 12.049 8.845 -14.032 1.00 97.12 258 ASP A O 1
ATOM 2050 N N . GLU A 1 259 ? 11.994 7.091 -12.656 1.00 97.12 259 GLU A N 1
ATOM 2051 C CA . GLU A 1 259 ? 11.588 6.107 -13.652 1.00 97.12 259 GLU A CA 1
ATOM 2052 C C . GLU A 1 259 ? 10.780 4.965 -13.028 1.00 97.12 259 GLU A C 1
ATOM 2054 O O . GLU A 1 259 ? 10.785 4.734 -11.819 1.00 97.12 259 GLU A O 1
ATOM 2059 N N . LYS A 1 260 ? 10.076 4.209 -13.871 1.00 96.88 260 LYS A N 1
ATOM 2060 C CA . LYS A 1 260 ? 9.340 3.019 -13.434 1.00 96.88 260 LYS A CA 1
ATOM 2061 C C . LYS A 1 260 ? 10.251 1.797 -13.435 1.00 96.88 260 LYS A C 1
ATOM 2063 O O . LYS A 1 260 ? 11.063 1.650 -14.349 1.00 96.88 260 LYS A O 1
ATOM 2068 N N . PRO A 1 261 ? 10.068 0.857 -12.498 1.00 96.94 261 PRO A N 1
ATOM 2069 C CA . PRO A 1 261 ? 10.946 -0.294 -12.409 1.00 96.94 261 PRO A CA 1
ATOM 2070 C C . PRO A 1 261 ? 10.772 -1.230 -13.608 1.00 96.94 261 PRO A C 1
ATOM 2072 O O . PRO A 1 261 ? 9.670 -1.707 -13.891 1.00 96.94 261 PRO A O 1
ATOM 2075 N N . SER A 1 262 ? 11.871 -1.570 -14.280 1.00 97.25 262 SER A N 1
ATOM 2076 C CA . SER A 1 262 ? 11.877 -2.556 -15.371 1.00 97.25 262 SER A CA 1
ATOM 2077 C C . SER A 1 262 ? 11.537 -3.972 -14.880 1.00 97.25 262 SER A C 1
ATOM 2079 O O . SER A 1 262 ? 10.851 -4.736 -15.571 1.00 97.25 262 SER A O 1
ATOM 2081 N N . TRP A 1 263 ? 11.937 -4.305 -13.649 1.00 96.44 263 TRP A N 1
ATOM 2082 C CA . TRP A 1 263 ? 11.562 -5.549 -12.977 1.00 96.44 263 TRP A CA 1
ATOM 2083 C C . TRP A 1 263 ? 10.052 -5.641 -12.733 1.00 96.44 263 TRP A C 1
ATOM 2085 O O . TRP A 1 263 ? 9.503 -6.733 -12.775 1.00 96.44 263 TRP A O 1
ATOM 2095 N N . GLY A 1 264 ? 9.335 -4.521 -12.605 1.00 96.75 264 GLY A N 1
ATOM 2096 C CA . GLY A 1 264 ? 7.880 -4.536 -12.440 1.00 96.75 264 GLY A CA 1
ATOM 2097 C C . GLY A 1 264 ? 7.125 -5.023 -13.686 1.00 96.75 264 GLY A C 1
ATOM 2098 O O . GLY A 1 264 ? 6.006 -5.519 -13.579 1.00 96.75 264 GLY A O 1
ATOM 2099 N N . LEU A 1 265 ? 7.747 -4.973 -14.869 1.00 96.94 265 LEU A N 1
ATOM 2100 C CA . LEU A 1 265 ? 7.185 -5.532 -16.106 1.00 96.94 265 LEU A CA 1
ATOM 2101 C C . LEU A 1 265 ? 7.573 -6.999 -16.314 1.00 96.94 265 LEU A C 1
ATOM 2103 O O . LEU A 1 265 ? 6.773 -7.788 -16.809 1.00 96.94 265 LEU A O 1
ATOM 2107 N N . THR A 1 266 ? 8.806 -7.356 -15.956 1.00 96.88 266 THR A N 1
ATOM 2108 C CA . THR A 1 266 ? 9.385 -8.678 -16.250 1.00 96.88 266 THR A CA 1
ATOM 2109 C C . THR A 1 266 ? 9.244 -9.676 -15.104 1.00 96.88 266 THR A C 1
ATOM 2111 O O . THR A 1 266 ? 9.246 -10.878 -15.343 1.00 96.88 266 THR A O 1
ATOM 2114 N N . GLY A 1 267 ? 9.137 -9.190 -13.869 1.00 95.19 267 GLY A N 1
ATOM 2115 C CA . GLY A 1 267 ? 9.159 -9.977 -12.639 1.00 95.19 267 GLY A CA 1
ATOM 2116 C C . GLY A 1 267 ? 10.523 -10.582 -12.285 1.00 95.19 267 GLY A C 1
ATOM 2117 O O . GLY A 1 267 ? 10.600 -11.372 -11.344 1.00 95.19 267 GLY A O 1
ATOM 2118 N N . ARG A 1 268 ? 11.588 -10.266 -13.035 1.00 95.81 268 ARG A N 1
ATOM 2119 C CA . ARG A 1 268 ? 12.922 -10.850 -12.834 1.00 95.81 268 ARG A CA 1
ATOM 2120 C C . ARG A 1 268 ? 13.613 -10.213 -11.627 1.00 95.81 268 ARG A C 1
ATOM 2122 O O . ARG A 1 268 ? 13.572 -8.995 -11.490 1.00 95.81 268 ARG A O 1
ATOM 2129 N N . ASP A 1 269 ? 14.231 -11.047 -10.790 1.00 93.81 269 ASP A N 1
ATOM 2130 C CA . ASP A 1 269 ? 15.013 -10.653 -9.605 1.00 93.81 269 ASP A CA 1
ATOM 2131 C C . ASP A 1 269 ? 14.246 -9.778 -8.595 1.00 93.81 269 ASP A C 1
ATOM 2133 O O . ASP A 1 269 ? 14.842 -9.068 -7.796 1.00 93.81 269 ASP A O 1
ATOM 2137 N N . ALA A 1 270 ? 12.909 -9.838 -8.615 1.00 95.12 270 ALA A N 1
ATOM 2138 C CA . ALA A 1 270 ? 12.042 -9.018 -7.766 1.00 95.12 270 ALA A CA 1
ATOM 2139 C C . ALA A 1 270 ? 11.377 -9.795 -6.620 1.00 95.12 270 ALA A C 1
ATOM 2141 O O . ALA A 1 270 ? 10.594 -9.228 -5.859 1.00 95.12 270 ALA A O 1
ATOM 2142 N N . GLU A 1 271 ? 11.652 -11.096 -6.487 1.00 94.12 271 GLU A N 1
ATOM 2143 C CA . GLU A 1 271 ? 10.990 -11.955 -5.495 1.00 94.12 271 GLU A CA 1
ATOM 2144 C C . GLU A 1 271 ? 11.196 -11.445 -4.066 1.00 94.12 271 GLU A C 1
ATOM 2146 O O . GLU A 1 271 ? 10.216 -11.370 -3.323 1.00 94.12 271 GLU A O 1
ATOM 2151 N N . GLY A 1 272 ? 12.419 -11.011 -3.739 1.00 93.94 272 GLY A N 1
ATOM 2152 C CA . GLY A 1 272 ? 12.825 -10.643 -2.383 1.00 93.94 272 GLY A CA 1
ATOM 2153 C C . GLY A 1 272 ? 12.120 -9.415 -1.806 1.00 93.94 272 GLY A C 1
ATOM 2154 O O . GLY A 1 272 ? 12.071 -9.273 -0.588 1.00 93.94 272 GLY A O 1
ATOM 2155 N N . PHE A 1 273 ? 11.532 -8.561 -2.649 1.00 95.38 273 PHE A N 1
ATOM 2156 C CA . PHE A 1 273 ? 10.901 -7.311 -2.219 1.00 95.38 273 PHE A CA 1
ATOM 2157 C C . PHE A 1 273 ? 9.471 -7.108 -2.738 1.00 95.38 273 PHE A C 1
ATOM 2159 O O . PHE A 1 273 ? 8.811 -6.166 -2.326 1.00 95.38 273 PHE A O 1
ATOM 2166 N N . THR A 1 274 ? 8.923 -7.987 -3.582 1.00 97.31 274 THR A N 1
ATOM 2167 C CA . THR A 1 274 ? 7.525 -7.895 -4.080 1.00 97.31 274 THR A CA 1
ATOM 2168 C C . THR A 1 274 ? 6.582 -8.875 -3.374 1.00 97.31 274 THR A C 1
ATOM 2170 O O . THR A 1 274 ? 5.661 -9.451 -3.962 1.00 97.31 274 THR A O 1
ATOM 2173 N N . ARG A 1 275 ? 6.832 -9.126 -2.086 1.00 97.44 275 ARG A N 1
ATOM 2174 C CA . ARG A 1 275 ? 6.202 -10.218 -1.323 1.00 97.44 275 ARG A CA 1
ATOM 2175 C C . ARG A 1 275 ? 4.794 -9.930 -0.820 1.00 97.44 275 ARG A C 1
ATOM 2177 O O . ARG A 1 275 ? 4.153 -10.852 -0.320 1.00 97.44 275 ARG A O 1
ATOM 2184 N N . HIS A 1 276 ? 4.308 -8.704 -1.005 1.00 98.06 276 HIS A N 1
ATOM 2185 C CA . HIS A 1 276 ? 3.024 -8.233 -0.490 1.00 98.06 276 HIS A CA 1
ATOM 2186 C C . HIS A 1 276 ? 2.224 -7.518 -1.582 1.00 98.06 276 HIS A C 1
ATOM 2188 O O . HIS A 1 276 ? 2.779 -6.765 -2.383 1.00 98.06 276 HIS A O 1
ATOM 2194 N N . VAL A 1 277 ? 0.913 -7.743 -1.602 1.00 98.19 277 VAL A N 1
ATOM 2195 C CA . VAL A 1 277 ? -0.042 -7.056 -2.479 1.00 98.19 277 VAL A CA 1
ATOM 2196 C C . VAL A 1 277 ? -1.349 -6.827 -1.730 1.00 98.19 277 VAL A C 1
ATOM 2198 O O . VAL A 1 277 ? -1.797 -7.690 -0.981 1.00 98.19 277 VAL A O 1
ATOM 2201 N N . SER A 1 278 ? -1.992 -5.686 -1.945 1.00 97.81 278 SER A N 1
ATOM 2202 C CA . SER A 1 278 ? -3.340 -5.412 -1.455 1.00 97.81 278 SER A CA 1
ATOM 2203 C C . SER A 1 278 ? -4.297 -5.237 -2.627 1.00 97.81 278 SER A C 1
ATOM 2205 O O . SER A 1 278 ? -4.021 -4.498 -3.576 1.00 97.81 278 SER A O 1
ATOM 2207 N N . CYS A 1 279 ? -5.436 -5.920 -2.551 1.00 97.88 279 CYS A N 1
ATOM 2208 C CA . CYS A 1 279 ? -6.502 -5.849 -3.541 1.00 97.88 279 CYS A CA 1
ATOM 2209 C C . CYS A 1 279 ? -7.706 -5.100 -2.964 1.00 97.88 279 CYS A C 1
ATOM 2211 O O . CYS A 1 279 ? -8.140 -5.382 -1.847 1.00 97.88 279 CYS A O 1
ATOM 2213 N N . CYS A 1 280 ? -8.256 -4.173 -3.744 1.00 96.44 280 CYS A N 1
ATOM 2214 C CA . CYS A 1 280 ? -9.395 -3.340 -3.379 1.00 96.44 280 CYS A CA 1
ATOM 2215 C C . CYS A 1 280 ? -10.539 -3.531 -4.378 1.00 96.44 280 CYS A C 1
ATOM 2217 O O . CYS A 1 280 ? -10.325 -3.863 -5.551 1.00 96.44 280 CYS A O 1
ATOM 2219 N N . LEU A 1 281 ? -11.764 -3.283 -3.915 1.00 90.88 281 LEU A N 1
ATOM 2220 C CA . LEU A 1 281 ? -12.935 -3.254 -4.785 1.00 90.88 281 LEU A CA 1
ATOM 2221 C C . LEU A 1 281 ? -12.780 -2.120 -5.802 1.00 90.88 281 LEU A C 1
ATOM 2223 O O . LEU A 1 281 ? -12.386 -1.003 -5.462 1.00 90.88 281 LEU A O 1
ATOM 2227 N N . ASN A 1 282 ? -13.110 -2.389 -7.063 1.00 80.81 282 ASN A N 1
ATOM 2228 C CA . ASN A 1 282 ? -13.116 -1.349 -8.083 1.00 80.81 282 ASN A CA 1
ATOM 2229 C C . ASN A 1 282 ? -14.338 -0.437 -7.878 1.00 80.81 282 ASN A C 1
ATOM 2231 O O . ASN A 1 282 ? -15.400 -0.654 -8.462 1.00 80.81 282 ASN A O 1
ATOM 2235 N N . VAL A 1 283 ? -14.186 0.590 -7.035 1.00 67.56 283 VAL A N 1
ATOM 2236 C CA . VAL A 1 283 ? -15.262 1.533 -6.674 1.00 67.56 283 VAL A CA 1
ATOM 2237 C C . VAL A 1 283 ? -15.841 2.231 -7.914 1.00 67.56 283 VAL A C 1
ATOM 2239 O O . VAL A 1 283 ? -17.032 2.535 -7.957 1.00 67.56 283 VAL A O 1
ATOM 2242 N N . LYS A 1 284 ? -15.050 2.399 -8.984 1.00 64.06 284 LYS A N 1
ATOM 2243 C CA . LYS A 1 284 ? -15.504 3.042 -10.228 1.00 64.06 284 LYS A CA 1
ATOM 2244 C C . LYS A 1 284 ? -16.469 2.181 -11.062 1.00 64.06 284 LYS A C 1
ATOM 2246 O O . LYS A 1 284 ? -17.124 2.723 -11.945 1.00 64.06 284 LYS A O 1
ATOM 2251 N N . GLY A 1 285 ? -16.608 0.883 -10.776 1.00 52.91 285 GLY A N 1
ATOM 2252 C CA . GLY A 1 285 ? -17.577 -0.004 -11.441 1.00 52.91 285 GLY A CA 1
ATOM 2253 C C . GLY A 1 285 ? -18.893 -0.217 -10.680 1.00 52.91 285 GLY A C 1
ATOM 2254 O O . GLY A 1 285 ? -19.809 -0.836 -11.212 1.00 52.91 285 GLY A O 1
ATOM 2255 N N . GLY A 1 286 ? -18.996 0.270 -9.437 1.00 45.81 286 GLY A N 1
ATOM 2256 C CA . GLY A 1 286 ? -20.106 -0.041 -8.526 1.00 45.81 286 GLY A CA 1
ATOM 2257 C C . GLY A 1 286 ? -21.343 0.850 -8.658 1.00 45.81 286 GLY A C 1
ATOM 2258 O O . GLY A 1 286 ? -22.406 0.474 -8.167 1.00 45.81 286 GLY A O 1
ATOM 2259 N N . ALA A 1 287 ? -21.247 1.985 -9.358 1.00 49.28 287 ALA A N 1
ATOM 2260 C CA . ALA A 1 287 ? -22.389 2.879 -9.571 1.00 49.28 287 ALA A CA 1
ATOM 2261 C C . ALA A 1 287 ? -23.484 2.286 -10.486 1.00 49.28 287 ALA A C 1
ATOM 2263 O O . ALA A 1 287 ? -24.556 2.873 -10.588 1.00 49.28 287 ALA A O 1
ATOM 2264 N N . ASP A 1 288 ? -23.246 1.122 -11.106 1.00 52.31 288 ASP A N 1
ATOM 2265 C CA . ASP A 1 288 ? -24.214 0.446 -11.985 1.00 52.31 288 ASP A CA 1
ATOM 2266 C C . ASP A 1 288 ? -24.665 -0.941 -11.476 1.00 52.31 288 ASP A C 1
ATOM 2268 O O . ASP A 1 288 ? -25.426 -1.639 -12.139 1.00 52.31 288 ASP A O 1
ATOM 2272 N N . SER A 1 289 ? -24.242 -1.370 -10.277 1.00 51.59 289 SER A N 1
ATOM 2273 C CA . SER A 1 289 ? -24.666 -2.677 -9.726 1.00 51.59 289 SER A CA 1
ATOM 2274 C C . SER A 1 289 ? -25.793 -2.610 -8.689 1.00 51.59 289 SER A C 1
ATOM 2276 O O . SER A 1 289 ? -26.307 -3.652 -8.285 1.00 51.59 289 SER A O 1
ATOM 2278 N N . THR A 1 290 ? -26.252 -1.405 -8.324 1.00 50.28 290 THR A N 1
ATOM 2279 C CA . THR A 1 290 ? -27.342 -1.220 -7.345 1.00 50.28 290 THR A CA 1
ATOM 2280 C C . THR A 1 290 ? -28.311 -0.091 -7.720 1.00 50.28 290 THR A C 1
ATOM 2282 O O . THR A 1 290 ? -28.822 0.611 -6.857 1.00 50.28 290 THR A O 1
ATOM 2285 N N . LEU A 1 291 ? -28.615 0.087 -9.009 1.00 47.34 291 LEU A N 1
ATOM 2286 C CA . LEU A 1 291 ? -29.769 0.881 -9.465 1.00 47.34 291 LEU A CA 1
ATOM 2287 C C . LEU A 1 291 ? -30.855 -0.029 -10.048 1.00 47.34 291 LEU A C 1
ATOM 2289 O O . LEU A 1 291 ? -31.346 0.172 -11.147 1.00 47.34 291 LEU A O 1
ATOM 2293 N N . ASN A 1 292 ? -31.241 -1.046 -9.281 1.00 49.03 292 ASN A N 1
ATOM 2294 C CA . ASN A 1 292 ? -32.538 -1.708 -9.415 1.00 49.03 292 ASN A CA 1
ATOM 2295 C C . ASN A 1 292 ? -33.094 -2.035 -8.021 1.00 49.03 292 ASN A C 1
ATOM 2297 O O . ASN A 1 292 ? -33.456 -3.172 -7.745 1.00 49.03 292 ASN A O 1
ATOM 2301 N N . ASN A 1 293 ? -33.136 -1.048 -7.121 1.00 53.38 293 ASN A N 1
ATOM 2302 C CA . ASN A 1 293 ? -34.288 -0.881 -6.236 1.00 53.38 293 ASN A CA 1
ATOM 2303 C C . ASN A 1 293 ? -34.252 0.464 -5.501 1.00 53.38 293 ASN A C 1
ATOM 2305 O O . ASN A 1 293 ? -33.243 0.848 -4.928 1.00 53.38 293 ASN A O 1
ATOM 2309 N N . GLU A 1 294 ? -35.409 1.122 -5.522 1.00 53.44 294 GLU A N 1
ATOM 2310 C CA . GLU A 1 294 ? -35.829 2.218 -4.641 1.00 53.44 294 GLU A CA 1
ATOM 2311 C C . GLU A 1 294 ? -35.211 3.607 -4.856 1.00 53.44 294 GLU A C 1
ATOM 2313 O O . GLU A 1 294 ? -34.440 4.159 -4.083 1.00 53.44 294 GLU A O 1
ATOM 2318 N N . LYS A 1 295 ? -35.751 4.262 -5.884 1.00 52.59 295 LYS A N 1
ATOM 2319 C CA . LYS A 1 295 ? -36.591 5.461 -5.719 1.00 52.59 295 LYS A CA 1
ATOM 2320 C C . LYS A 1 295 ? -36.899 5.829 -4.248 1.00 52.59 295 LYS A C 1
ATOM 2322 O O . LYS A 1 295 ? -37.964 5.493 -3.743 1.00 52.59 295 LYS A O 1
ATOM 2327 N N . SER A 1 296 ? -36.040 6.616 -3.613 1.00 55.12 296 SER A N 1
ATOM 2328 C CA . SER A 1 296 ? -36.464 7.560 -2.578 1.00 55.12 296 SER A CA 1
ATOM 2329 C C . SER A 1 296 ? -35.667 8.843 -2.732 1.00 55.12 296 SER A C 1
ATOM 2331 O O . SER A 1 296 ? -34.501 8.949 -2.368 1.00 55.12 296 SER A O 1
ATOM 2333 N N . SER A 1 297 ? -36.331 9.806 -3.355 1.00 61.72 297 SER A N 1
ATOM 2334 C CA . SER A 1 297 ? -35.986 11.213 -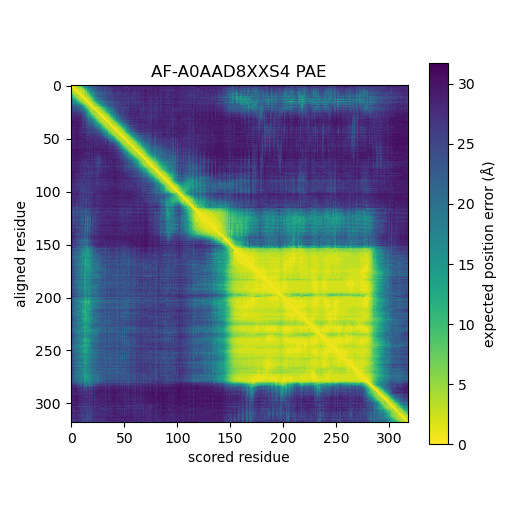3.329 1.00 61.72 297 SER A CA 1
ATOM 2335 C C . SER A 1 297 ? -35.867 11.692 -1.885 1.00 61.72 297 SER A C 1
ATOM 2337 O O . SER A 1 297 ? -36.859 11.646 -1.166 1.00 61.72 297 SER A O 1
ATOM 2339 N N . ASP A 1 298 ? -34.714 12.225 -1.503 1.00 55.88 298 ASP A N 1
ATOM 2340 C CA . ASP A 1 298 ? -34.725 13.505 -0.809 1.00 55.88 298 ASP A CA 1
ATOM 2341 C C . ASP A 1 298 ? -33.418 14.260 -1.036 1.00 55.88 298 ASP A C 1
ATOM 2343 O O . ASP A 1 298 ? -32.308 13.802 -0.770 1.00 55.88 298 ASP A O 1
ATOM 2347 N N . PHE A 1 299 ? -33.602 15.436 -1.620 1.00 49.91 299 PHE A N 1
ATOM 2348 C CA . PHE A 1 299 ? -32.600 16.447 -1.876 1.00 49.91 299 PHE A CA 1
ATOM 2349 C C . PHE A 1 299 ? -32.055 16.970 -0.544 1.00 49.91 299 PHE A C 1
ATOM 2351 O O . PHE A 1 299 ? -32.757 17.690 0.164 1.00 49.91 299 PHE A O 1
ATOM 2358 N N . ILE A 1 300 ? -30.781 16.719 -0.242 1.00 54.16 300 ILE A N 1
ATOM 2359 C CA . ILE A 1 300 ? -30.045 17.595 0.674 1.00 54.16 300 ILE A CA 1
ATOM 2360 C C . ILE A 1 300 ? -29.409 18.689 -0.179 1.00 54.16 300 ILE A C 1
ATOM 2362 O O . ILE A 1 300 ? -28.470 18.462 -0.942 1.00 54.16 300 ILE A O 1
ATOM 2366 N N . ALA A 1 301 ? -29.999 19.878 -0.085 1.00 54.19 301 ALA A N 1
ATOM 2367 C CA . ALA A 1 301 ? -29.523 21.092 -0.720 1.00 54.19 301 ALA A CA 1
ATOM 2368 C C . ALA A 1 301 ? -28.078 21.400 -0.295 1.00 54.19 301 ALA A C 1
ATOM 2370 O O . ALA A 1 301 ? -27.745 21.427 0.890 1.00 54.19 301 ALA A O 1
ATOM 2371 N N . ARG A 1 302 ? -27.230 21.663 -1.292 1.00 56.47 302 ARG A N 1
ATOM 2372 C CA . ARG A 1 302 ? -25.870 22.176 -1.123 1.00 56.47 302 ARG A CA 1
ATOM 2373 C C . ARG A 1 302 ? -25.936 23.563 -0.456 1.00 56.47 302 ARG A C 1
ATOM 2375 O O . ARG A 1 302 ? -26.677 24.409 -0.961 1.00 56.47 302 ARG A O 1
ATOM 2382 N N . PRO A 1 303 ? -25.186 23.825 0.628 1.00 62.84 303 PRO A N 1
ATOM 2383 C CA . PRO A 1 303 ? -25.103 25.163 1.204 1.00 62.84 303 PRO A CA 1
ATOM 2384 C C . PRO A 1 303 ? -24.520 26.153 0.181 1.00 62.84 303 PRO A C 1
ATOM 2386 O O . PRO A 1 303 ? -23.627 25.768 -0.582 1.00 62.84 303 PRO A O 1
ATOM 2389 N N . PRO A 1 304 ? -25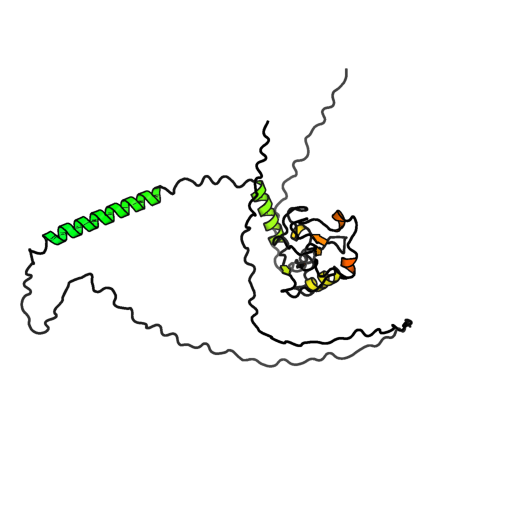.005 27.406 0.141 1.00 59.12 304 PRO A N 1
ATOM 2390 C CA . PRO A 1 304 ? -24.459 28.431 -0.739 1.00 59.12 304 PRO A CA 1
ATOM 2391 C C . PRO A 1 304 ? -22.999 28.734 -0.376 1.00 59.12 304 PRO A C 1
ATOM 2393 O O . PRO A 1 304 ? -22.659 28.914 0.793 1.00 59.12 304 PRO A O 1
ATOM 2396 N N . LEU A 1 305 ? -22.152 28.765 -1.408 1.00 59.34 305 LEU A N 1
ATOM 2397 C CA . LEU A 1 305 ? -20.763 29.215 -1.352 1.00 59.34 305 LEU A CA 1
ATOM 2398 C C . LEU A 1 305 ? -20.714 30.675 -0.886 1.00 59.34 305 LEU A C 1
ATOM 2400 O O . LEU A 1 305 ? -21.380 31.535 -1.457 1.00 59.34 305 LEU A O 1
ATOM 2404 N N . LEU A 1 306 ? -19.926 30.925 0.158 1.00 62.09 306 LEU A N 1
ATOM 2405 C CA . LEU A 1 306 ? -19.638 32.245 0.706 1.00 62.09 306 LEU A CA 1
ATOM 2406 C C . LEU A 1 306 ? -18.359 32.787 0.049 1.00 62.09 306 LEU A C 1
ATOM 2408 O O . LEU A 1 306 ? -17.304 32.819 0.673 1.00 62.09 306 LEU A O 1
ATOM 2412 N N . GLU A 1 307 ? -18.443 33.161 -1.223 1.00 67.62 307 GLU A N 1
ATOM 2413 C CA . GLU A 1 307 ? -17.361 33.836 -1.947 1.00 67.62 307 GLU A CA 1
ATOM 2414 C C . GLU A 1 307 ? -17.965 34.915 -2.842 1.00 67.62 307 GLU A C 1
ATOM 2416 O O . GLU A 1 307 ? -18.356 34.628 -3.963 1.00 67.62 307 GLU A O 1
ATOM 2421 N N . GLU A 1 308 ? -18.076 36.133 -2.316 1.00 67.44 308 GLU A N 1
ATOM 2422 C CA . GLU A 1 308 ? -18.101 37.410 -3.043 1.00 67.44 308 GLU A CA 1
ATOM 2423 C C . GLU A 1 308 ? -18.300 38.491 -1.975 1.00 67.44 308 GLU A C 1
ATOM 2425 O O . GLU A 1 308 ? -19.393 38.600 -1.441 1.00 67.44 308 GLU A O 1
ATOM 2430 N N . ASP A 1 309 ? -17.207 39.141 -1.550 1.00 53.84 309 ASP A N 1
ATOM 2431 C CA . ASP A 1 309 ? -17.147 40.517 -1.008 1.00 53.84 309 ASP A CA 1
ATOM 2432 C C . ASP A 1 309 ? -15.747 40.773 -0.406 1.00 53.84 309 ASP A C 1
ATOM 2434 O O . ASP A 1 309 ? -15.556 40.960 0.796 1.00 53.84 309 ASP A O 1
ATOM 2438 N N . LEU A 1 310 ? -14.719 40.771 -1.261 1.00 63.91 310 LEU A N 1
ATOM 2439 C CA . LEU A 1 310 ? -13.479 41.502 -0.984 1.00 63.91 310 LEU A CA 1
ATOM 2440 C C . LEU A 1 310 ? -13.349 42.602 -2.035 1.00 63.91 310 LEU A C 1
ATOM 2442 O O . LEU A 1 310 ? -12.804 42.414 -3.124 1.00 63.91 310 LEU A O 1
ATOM 2446 N N . GLU A 1 311 ? -13.928 43.751 -1.695 1.00 67.56 311 GLU A N 1
ATOM 2447 C CA . GLU A 1 311 ? -13.862 44.989 -2.457 1.00 67.56 311 GLU A CA 1
ATOM 2448 C C . GLU A 1 311 ? -12.412 45.471 -2.620 1.00 67.56 311 GLU A C 1
ATOM 2450 O O . GLU A 1 311 ? -11.639 45.606 -1.667 1.00 67.56 311 GLU A O 1
ATOM 2455 N N . LYS A 1 312 ? -12.065 45.781 -3.872 1.00 65.12 312 LYS A N 1
ATOM 2456 C CA . LYS A 1 312 ? -10.898 46.573 -4.260 1.00 65.12 312 LYS A CA 1
ATOM 2457 C C . LYS A 1 312 ? -11.005 47.981 -3.674 1.00 65.12 312 LYS A C 1
ATOM 2459 O O . LYS A 1 312 ? -11.889 48.740 -4.059 1.00 65.12 312 LYS A O 1
ATOM 2464 N N . VAL A 1 313 ? -10.031 48.370 -2.858 1.00 70.62 313 VAL A N 1
ATOM 2465 C CA . VAL A 1 313 ? -9.744 49.779 -2.557 1.00 70.62 313 VAL A CA 1
ATOM 2466 C C . VAL A 1 313 ? -8.510 50.186 -3.363 1.00 70.62 313 VAL A C 1
ATOM 2468 O O . VAL A 1 313 ? -7.398 49.765 -3.051 1.00 70.62 313 VAL A O 1
ATOM 2471 N N . GLU A 1 314 ? -8.697 50.989 -4.413 1.00 72.69 314 GLU A N 1
ATOM 2472 C CA . GLU A 1 314 ? -7.595 51.690 -5.084 1.00 72.69 314 GLU A CA 1
ATOM 2473 C C . GLU A 1 314 ? -7.351 53.053 -4.410 1.00 72.69 314 GLU A C 1
ATOM 2475 O O . GLU A 1 314 ? -8.302 53.819 -4.226 1.00 72.69 314 GLU A O 1
ATOM 2480 N N . PRO A 1 315 ? -6.104 53.404 -4.046 1.00 70.12 315 PRO A N 1
ATOM 2481 C CA . PRO A 1 315 ? -5.784 54.737 -3.556 1.00 70.12 315 PRO A CA 1
ATOM 2482 C C . PRO A 1 315 ? -5.625 55.729 -4.717 1.00 70.12 315 PRO A C 1
ATOM 2484 O O . PRO A 1 315 ? -4.716 55.620 -5.541 1.00 70.12 315 PRO A O 1
ATOM 2487 N N . GLY A 1 316 ? -6.506 56.731 -4.744 1.00 66.69 316 GLY A N 1
ATOM 2488 C CA . GLY A 1 316 ? -6.378 57.916 -5.587 1.00 66.69 316 GLY A CA 1
ATOM 2489 C C . GLY A 1 316 ? -5.165 58.761 -5.192 1.00 66.69 316 GLY A C 1
ATOM 2490 O O . GLY A 1 316 ? -4.938 59.041 -4.015 1.00 66.69 316 GLY A O 1
ATOM 2491 N N . ASN A 1 317 ? -4.398 59.166 -6.200 1.00 59.12 317 ASN A N 1
ATOM 2492 C CA . ASN A 1 317 ? -3.254 60.063 -6.086 1.00 59.12 317 ASN A CA 1
ATOM 2493 C C . ASN A 1 317 ? -3.716 61.502 -6.419 1.00 59.12 317 ASN A C 1
ATOM 2495 O O . ASN A 1 317 ? -4.402 61.659 -7.434 1.00 59.12 317 ASN A O 1
ATOM 2499 N N . PRO A 1 318 ? -3.407 62.522 -5.595 1.00 69.25 318 PRO A N 1
ATOM 2500 C CA . PRO A 1 318 ? -3.702 63.926 -5.894 1.00 69.25 318 PRO A CA 1
ATOM 2501 C C . PRO A 1 318 ? -2.760 64.552 -6.932 1.00 69.25 318 PRO A C 1
ATOM 2503 O O . PRO A 1 318 ? -1.583 64.129 -7.017 1.00 69.25 318 PRO A O 1
#

Organism: NCBI:txid267567

Mean predicted aligned error: 19.78 Å

Secondary structure (DSSP, 8-state):
---------PPPP-----------------------------PPP---------------------------PPP-------PPPP----TT--------TT----------TTSHHHHHHHHHHHHHHHHHHHHHHHHHHHHT-S--------HHHHHHHHHHHHHHHHH--EEE-GGGT----SHHHHHHHHHHTTT-EEPBHHHH-TT-TTSPPTT-----BTB-EEEEEETTEEEEEEE-SSSSTT-BHHHHHSS--SHHHH-TT-TTT---EEEE--GGGGGGSS-SS-------PPPPP--------PPPP-